Protein AF-X0W3U4-F1 (afdb_monomer_lite)

Organism: NCBI:txid412755

Secondary structure (DSSP, 8-state):
--PEEEEE---SSSHHHHHHHT--SSS-B-----PPP-EEEEEEEEEEEEEETTEEEEEEEE-SS-TTSTBTTEEEEETT-TTTTEEEEE--------TTEEEE-S-SS--SEEE--SSSEEEEEEEE--SSSEEEEEEEEEESS-EEEEEEEEEEEE-SS-EEEEEEEEEEE--SSSEEEEEEEEEEEEE-TTS-EEEEEEEEESS-S--EEEE-SS---TTTEEEESS--TT--EEHHHHHS-EE-EEEEEES--SPPPP-

InterPro domains:
  IPR000668 Peptidase C1A, papain C-terminal [PF00112] (14-91)
  IPR013128 Peptidase C1A [PTHR12411] (14-100)
  IPR038765 Papain-like cysteine peptidase superfamily [SSF54001] (1-94)
  IPR040528 Lectin-like domain [PF18560] (104-226)

Sequence (263 aa):
YGPVYTSVYAGDGDAWDTEFANYDGSYTLYYPGTEDPNHAVLIVGWDDSLSHAGGTGGWIVKNSWGTGWGDNGYFYIAYGSASIGMYSSFMYDWQDYDPDGDIMYYDQAGLTTSWGCGDTTGWGLCKFIPSRDTYVRRVEFWTTDVTTDIDVYIYDDFDGTTLSNLLWSDLDNSFAEAGYHGVAVDPPLAVTHGNDVIAVVKFTNVSDEYPVPVDTEGPDETGRTYRSCSGSAGSWRDMGVDYDADVAIRLRTSDITAPTPTP

Foldseek 3Di:
DDWKKKFFACDDPDPSVVCSVQAAQPAADAAQDDDDGDDIWTFGAKDQAGDDPVGGIWTWIAADPALRHHPGRIHTYHPNGRVIPPPMDDDPDDADDAPQKDKDWDFPPAFPDFAFDQAQKKKKKFKDADQAKWWFFKKKHWWPAWFQWKKKWKAQDDPPFDTDHTQDIDIRDTDRGTGIDIDTDPQTHIDGGGTIMMIMMMTGHPDDRGTWGKHQPDAADFPTMWMARPNHGRRTDTCCVPPRIHTRIMTMTGRDRDRRPDD

pLDDT: mean 95.3, std 8.23, range [41.5, 98.88]

Structure (mmCIF, N/CA/C/O backbone):
data_AF-X0W3U4-F1
#
_entry.id   AF-X0W3U4-F1
#
loop_
_atom_site.group_PDB
_atom_site.id
_atom_site.type_symbol
_atom_site.label_atom_id
_atom_site.label_alt_id
_atom_site.label_comp_id
_atom_site.label_asym_id
_atom_site.label_entity_id
_atom_site.label_seq_id
_atom_site.pdbx_PDB_ins_code
_atom_site.Cartn_x
_atom_site.Cartn_y
_atom_site.Cartn_z
_atom_site.occupancy
_atom_site.B_iso_or_equiv
_atom_site.auth_seq_id
_atom_site.auth_comp_id
_atom_site.auth_asym_id
_atom_site.auth_atom_id
_atom_site.pdbx_PDB_model_num
ATOM 1 N N . TYR A 1 1 ? 10.602 -12.253 -4.043 1.00 64.31 1 TYR A N 1
ATOM 2 C CA . TYR A 1 1 ? 9.663 -11.264 -4.609 1.00 64.31 1 TYR A CA 1
ATOM 3 C C . TYR A 1 1 ? 9.854 -11.200 -6.111 1.00 64.31 1 TYR A C 1
ATOM 5 O O . TYR A 1 1 ? 10.990 -11.302 -6.563 1.00 64.31 1 TYR A O 1
ATOM 13 N N . GLY A 1 2 ? 8.778 -11.096 -6.885 1.00 68.56 2 GLY A N 1
ATOM 14 C CA . GLY A 1 2 ? 8.857 -10.909 -8.334 1.00 68.56 2 GLY A CA 1
ATOM 15 C C . GLY A 1 2 ? 7.478 -11.004 -8.981 1.00 68.56 2 GLY A C 1
ATOM 16 O O . GLY A 1 2 ? 6.634 -11.724 -8.449 1.00 68.56 2 GLY A O 1
ATOM 17 N N . PRO A 1 3 ? 7.227 -10.341 -10.123 1.00 91.62 3 PRO A N 1
ATOM 18 C CA . PRO A 1 3 ? 7.926 -9.175 -10.693 1.00 91.62 3 PRO A CA 1
ATOM 19 C C . PRO A 1 3 ? 7.826 -7.909 -9.812 1.00 91.62 3 PRO A C 1
ATOM 21 O O . PRO A 1 3 ? 7.034 -7.874 -8.874 1.00 91.62 3 PRO A O 1
ATOM 24 N N . VAL A 1 4 ? 8.617 -6.873 -10.118 1.00 95.75 4 VAL A N 1
ATOM 25 C CA . VAL A 1 4 ? 8.525 -5.543 -9.479 1.00 95.75 4 VAL A CA 1
ATOM 26 C C . VAL A 1 4 ? 7.791 -4.593 -10.418 1.00 95.75 4 VAL A C 1
ATOM 28 O O . VAL A 1 4 ? 8.213 -4.413 -11.562 1.00 95.75 4 VAL A O 1
ATOM 31 N N . TYR A 1 5 ? 6.696 -3.997 -9.948 1.00 96.50 5 TYR A N 1
ATOM 32 C CA . TYR A 1 5 ? 6.054 -2.888 -10.644 1.00 96.50 5 TYR A CA 1
ATOM 33 C C . TYR A 1 5 ? 6.964 -1.668 -10.589 1.00 96.50 5 TYR A C 1
ATOM 35 O O . TYR A 1 5 ? 7.539 -1.367 -9.544 1.00 96.50 5 TYR A O 1
ATOM 43 N N . THR A 1 6 ? 7.079 -0.957 -11.704 1.00 97.19 6 THR A N 1
ATOM 44 C CA . THR A 1 6 ? 7.799 0.309 -11.755 1.00 97.19 6 THR A CA 1
ATOM 45 C C . THR A 1 6 ? 7.272 1.197 -12.871 1.00 97.19 6 THR A C 1
ATOM 47 O O . THR A 1 6 ? 6.580 0.734 -13.785 1.00 97.19 6 THR A O 1
ATOM 50 N N . SER A 1 7 ? 7.659 2.464 -12.823 1.00 97.94 7 SER A N 1
ATOM 51 C CA . SER A 1 7 ? 7.421 3.416 -13.895 1.00 97.94 7 SER A CA 1
ATOM 52 C C . SER A 1 7 ? 8.709 3.691 -14.678 1.00 97.94 7 SER A C 1
ATOM 54 O O . SER A 1 7 ? 9.817 3.528 -14.167 1.00 97.94 7 SER A O 1
ATOM 56 N N . VAL A 1 8 ? 8.562 4.099 -15.936 1.00 98.38 8 VAL A N 1
ATOM 57 C CA . VAL A 1 8 ? 9.642 4.488 -16.852 1.00 98.38 8 VAL A CA 1
ATOM 58 C C . VAL A 1 8 ? 9.158 5.632 -17.745 1.00 98.38 8 VAL A C 1
ATOM 60 O O . VAL A 1 8 ? 7.967 5.744 -18.039 1.00 98.38 8 VAL A O 1
ATOM 63 N N . TYR A 1 9 ? 10.064 6.498 -18.180 1.00 98.50 9 TYR A N 1
ATOM 64 C CA . TYR A 1 9 ? 9.789 7.481 -19.221 1.00 98.50 9 TYR A CA 1
ATOM 65 C C . TYR A 1 9 ? 9.905 6.820 -20.598 1.00 98.50 9 TYR A C 1
ATOM 67 O O . TYR A 1 9 ? 10.984 6.396 -21.011 1.00 98.50 9 TYR A O 1
ATOM 75 N N . ALA A 1 10 ? 8.793 6.724 -21.319 1.00 97.75 10 ALA A N 1
ATOM 76 C CA . ALA A 1 10 ? 8.716 6.126 -22.649 1.00 97.75 10 ALA A CA 1
ATOM 77 C C . ALA A 1 10 ? 8.777 7.162 -23.790 1.00 97.75 10 ALA A C 1
ATOM 79 O O . ALA A 1 10 ? 8.554 6.789 -24.936 1.00 97.75 10 ALA A O 1
ATOM 80 N N . GLY A 1 11 ? 9.099 8.430 -23.490 1.00 97.44 11 GLY A N 1
ATOM 81 C CA . GLY A 1 11 ? 9.179 9.519 -24.473 1.00 97.44 11 GLY A CA 1
ATOM 82 C C . GLY A 1 11 ? 7.918 10.383 -24.567 1.00 97.44 11 GLY A C 1
ATOM 83 O O . GLY A 1 11 ? 6.861 10.007 -24.061 1.00 97.44 11 GLY A O 1
ATOM 84 N N . ASP A 1 12 ? 8.046 11.559 -25.188 1.00 97.00 12 ASP A N 1
ATOM 85 C CA . ASP A 1 12 ? 6.949 12.513 -25.434 1.00 97.00 12 ASP A CA 1
ATOM 86 C C . ASP A 1 12 ? 7.176 13.283 -26.751 1.00 97.00 12 ASP A C 1
ATOM 88 O O . ASP A 1 12 ? 7.588 14.447 -26.773 1.00 97.00 12 ASP A O 1
ATOM 92 N N . GLY A 1 13 ? 6.987 12.605 -27.889 1.00 96.38 13 GLY A N 1
ATOM 93 C CA . GLY A 1 13 ? 7.140 13.197 -29.223 1.00 96.38 13 GLY A CA 1
ATOM 94 C C . GLY A 1 13 ? 8.580 13.545 -29.617 1.00 96.38 13 GLY A C 1
ATOM 95 O O . GLY A 1 13 ? 8.797 14.289 -30.580 1.00 96.38 13 GLY A O 1
ATOM 96 N N . ASP A 1 14 ? 9.566 13.031 -28.884 1.00 96.12 14 ASP A N 1
ATOM 97 C CA . ASP A 1 14 ? 10.989 13.257 -29.100 1.00 96.12 14 ASP A CA 1
ATOM 98 C C . ASP A 1 14 ? 11.680 12.057 -29.779 1.00 96.12 14 ASP A C 1
ATOM 100 O O . ASP A 1 14 ? 11.061 11.094 -30.243 1.00 96.12 14 ASP A O 1
ATOM 104 N N . ALA A 1 15 ? 13.006 12.142 -29.917 1.00 97.31 15 ALA A N 1
ATOM 105 C CA . ALA A 1 15 ? 13.782 11.060 -30.521 1.00 97.31 15 ALA A CA 1
ATOM 106 C C . ALA A 1 15 ? 13.717 9.771 -29.683 1.00 97.31 15 ALA A C 1
ATOM 108 O O . ALA A 1 15 ? 13.731 8.683 -30.256 1.00 97.31 15 ALA A O 1
ATOM 109 N N . TRP A 1 16 ? 13.612 9.904 -28.357 1.00 9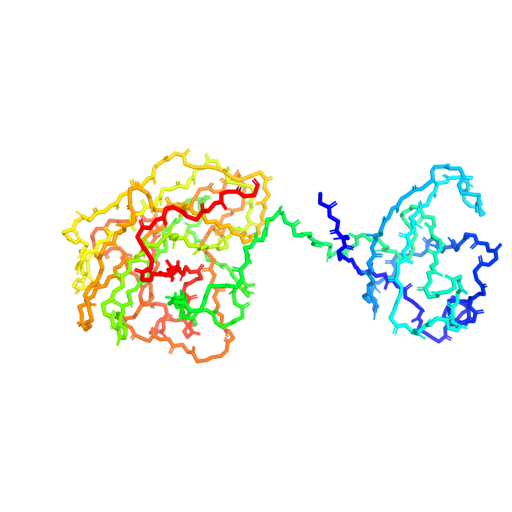8.06 16 TRP A N 1
ATOM 110 C CA . TRP A 1 16 ? 13.487 8.776 -27.442 1.00 98.06 16 TRP A CA 1
ATOM 111 C C . TRP A 1 16 ? 12.135 8.077 -27.572 1.00 98.06 16 TRP A C 1
ATOM 113 O O . TRP A 1 16 ? 12.121 6.858 -27.700 1.00 98.06 16 TRP A O 1
ATOM 123 N N . ASP A 1 17 ? 11.028 8.822 -27.655 1.00 98.25 17 ASP A N 1
ATOM 124 C CA . ASP A 1 17 ? 9.696 8.272 -27.962 1.00 98.25 17 ASP A CA 1
ATOM 125 C C . ASP A 1 17 ? 9.738 7.400 -29.223 1.00 98.25 17 ASP A C 1
ATOM 127 O O . ASP A 1 17 ? 9.306 6.249 -29.241 1.00 98.25 17 ASP A O 1
ATOM 131 N N . THR A 1 18 ? 10.385 7.907 -30.276 1.00 98.25 18 THR A N 1
ATOM 132 C CA . THR A 1 18 ? 10.533 7.160 -31.530 1.00 98.25 18 THR A CA 1
ATOM 133 C C . THR A 1 18 ? 11.376 5.891 -31.358 1.00 98.25 18 THR A C 1
ATOM 135 O O . THR A 1 18 ? 11.022 4.850 -31.915 1.00 98.25 18 THR A O 1
ATOM 138 N N . GLU A 1 19 ? 12.488 5.955 -30.624 1.00 98.31 19 GLU A N 1
ATOM 139 C CA . GLU A 1 19 ? 13.356 4.801 -30.352 1.00 98.31 19 GLU A CA 1
ATOM 140 C C . GLU A 1 19 ? 12.628 3.737 -29.524 1.00 98.31 19 GLU A C 1
ATOM 142 O O . GLU A 1 19 ? 12.593 2.569 -29.915 1.00 98.31 19 GLU A O 1
ATOM 147 N N . PHE A 1 20 ? 11.989 4.149 -28.430 1.00 98.19 20 PHE A N 1
ATOM 148 C CA . PHE A 1 20 ? 11.269 3.270 -27.519 1.00 98.19 20 PHE A CA 1
ATOM 149 C C . PHE A 1 20 ? 10.061 2.628 -28.215 1.00 98.19 20 PHE A C 1
ATOM 151 O O . PHE A 1 20 ? 9.898 1.408 -28.185 1.00 98.19 20 PHE A O 1
ATOM 158 N N . ALA A 1 21 ? 9.243 3.405 -28.930 1.00 97.75 21 ALA A N 1
ATOM 159 C CA . ALA A 1 21 ? 8.074 2.890 -29.643 1.00 97.75 21 ALA A CA 1
ATOM 160 C C . ALA A 1 21 ? 8.437 1.854 -30.723 1.00 97.75 21 ALA A C 1
ATOM 162 O O . ALA A 1 21 ? 7.692 0.895 -30.923 1.00 97.75 21 ALA A O 1
ATOM 163 N N . ASN A 1 22 ? 9.585 2.012 -31.392 1.00 97.88 22 ASN A N 1
ATOM 164 C CA . ASN A 1 22 ? 10.039 1.119 -32.466 1.00 97.88 22 ASN A CA 1
ATOM 165 C C . ASN A 1 22 ? 11.095 0.096 -32.019 1.00 97.88 22 ASN A C 1
ATOM 167 O O . ASN A 1 22 ? 11.720 -0.544 -32.867 1.00 97.88 22 ASN A O 1
ATOM 171 N N . TYR A 1 23 ? 11.311 -0.054 -30.712 1.00 98.50 23 TYR A N 1
ATOM 172 C CA . TYR A 1 23 ? 12.297 -0.976 -30.169 1.00 98.50 23 TYR A CA 1
ATOM 173 C C . TYR A 1 23 ? 12.029 -2.429 -30.599 1.00 98.50 23 TYR A C 1
ATOM 175 O O . TYR A 1 23 ? 10.912 -2.941 -30.489 1.00 98.50 23 TYR A O 1
ATOM 183 N N . ASP A 1 24 ? 13.075 -3.105 -31.078 1.00 97.88 24 ASP A N 1
ATOM 184 C CA . ASP A 1 24 ? 12.999 -4.426 -31.717 1.00 97.88 24 ASP A CA 1
ATOM 185 C C . ASP A 1 24 ? 13.622 -5.563 -30.889 1.00 97.88 24 ASP A C 1
ATOM 187 O O . ASP A 1 24 ? 13.691 -6.699 -31.355 1.00 97.88 24 ASP A O 1
ATOM 191 N N . GLY A 1 25 ? 14.097 -5.271 -29.672 1.00 97.75 25 GLY A N 1
ATOM 192 C CA . GLY A 1 25 ? 14.724 -6.263 -28.794 1.00 97.75 25 GLY A CA 1
ATOM 193 C C . GLY A 1 25 ? 16.220 -6.484 -29.020 1.00 97.75 25 GLY A C 1
ATOM 194 O O . GLY A 1 25 ? 16.829 -7.257 -28.285 1.00 97.75 25 GLY A O 1
ATOM 195 N N . SER A 1 26 ? 16.843 -5.843 -30.014 1.00 97.44 26 SER A N 1
ATOM 196 C CA . SER A 1 26 ? 18.204 -6.207 -30.443 1.00 97.44 26 SER A CA 1
ATOM 197 C C . SER A 1 26 ? 19.350 -5.566 -29.646 1.00 97.44 26 SER A C 1
ATOM 199 O O . SER A 1 26 ? 20.509 -5.945 -29.833 1.00 97.44 26 SER A O 1
ATOM 201 N N . TYR A 1 27 ? 19.061 -4.613 -28.756 1.00 98.25 27 TYR A N 1
ATOM 202 C CA . TYR A 1 27 ? 20.066 -3.879 -27.976 1.00 98.25 27 TYR A CA 1
ATOM 203 C C . TYR A 1 27 ? 19.538 -3.449 -26.604 1.00 98.25 27 TYR A C 1
ATOM 205 O O . TYR A 1 27 ? 18.341 -3.501 -26.343 1.00 98.25 27 TYR A O 1
ATOM 213 N N . THR A 1 28 ? 20.428 -3.002 -25.720 1.00 98.69 28 THR A N 1
ATOM 214 C CA . THR A 1 28 ? 20.039 -2.423 -24.427 1.00 98.69 28 THR A CA 1
ATOM 215 C C . THR A 1 28 ? 19.756 -0.936 -24.603 1.00 98.69 28 THR A C 1
ATOM 217 O O . THR A 1 28 ? 20.652 -0.172 -24.971 1.00 98.69 28 THR A O 1
ATOM 220 N N . LEU A 1 29 ? 18.521 -0.532 -24.324 1.00 98.62 29 LEU A N 1
ATOM 221 C CA . LEU A 1 29 ? 18.077 0.854 -24.342 1.00 98.62 29 LEU A CA 1
ATOM 222 C C . LEU A 1 29 ? 18.890 1.704 -23.353 1.00 98.62 29 LEU A C 1
ATOM 224 O O . LEU A 1 29 ? 19.205 1.272 -22.237 1.00 98.62 29 LEU A O 1
ATOM 228 N N . TYR A 1 30 ? 19.222 2.929 -23.761 1.00 98.38 30 TYR A N 1
ATOM 229 C CA . TYR A 1 30 ? 19.933 3.890 -22.924 1.00 98.38 30 TYR A CA 1
ATOM 230 C C . TYR A 1 30 ? 19.506 5.322 -23.229 1.00 98.38 30 TYR A C 1
ATOM 232 O O . TYR A 1 30 ? 19.802 5.879 -24.281 1.00 98.38 30 TYR A O 1
ATOM 240 N N . TYR A 1 31 ? 18.895 5.927 -22.227 1.00 98.00 31 TYR A N 1
ATOM 241 C CA . TYR A 1 31 ? 18.471 7.311 -22.180 1.00 98.00 31 TYR A CA 1
ATOM 242 C C . TYR A 1 31 ? 18.900 7.947 -20.849 1.00 98.00 31 TYR A C 1
ATOM 244 O O . TYR A 1 31 ? 18.419 7.525 -19.791 1.00 98.00 31 TYR A O 1
ATOM 252 N N . PRO A 1 32 ? 19.824 8.922 -20.866 1.00 95.94 32 PRO A N 1
ATOM 253 C CA . PRO A 1 32 ? 20.352 9.555 -19.656 1.00 95.94 32 PRO A CA 1
ATOM 254 C C . PRO A 1 32 ? 19.448 10.660 -19.090 1.00 95.94 32 PRO A C 1
ATOM 256 O O . PRO A 1 32 ? 19.825 11.288 -18.102 1.00 95.94 32 PRO A O 1
ATOM 259 N N . GLY A 1 33 ? 18.319 10.947 -19.745 1.00 95.12 33 GLY A N 1
ATOM 260 C CA . GLY A 1 33 ? 17.362 11.944 -19.286 1.00 95.12 33 GLY A CA 1
ATOM 261 C C . GLY A 1 33 ? 16.698 11.557 -17.962 1.00 95.12 33 GLY A C 1
ATOM 262 O O . GLY A 1 33 ? 16.700 10.391 -17.555 1.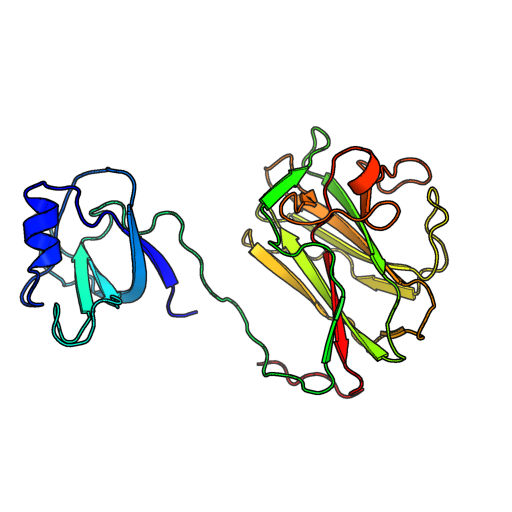00 95.12 33 GLY A O 1
ATOM 263 N N . THR A 1 34 ? 16.181 12.573 -17.278 1.00 95.12 34 THR A N 1
ATOM 264 C CA . THR A 1 34 ? 15.584 12.495 -15.934 1.00 95.12 34 THR A CA 1
ATOM 265 C C . THR A 1 34 ? 14.147 13.014 -15.926 1.00 95.12 34 THR A C 1
ATOM 267 O O . THR A 1 34 ? 13.685 13.559 -14.927 1.00 95.12 34 THR A O 1
ATOM 270 N N . GLU A 1 35 ? 13.482 12.949 -17.072 1.00 97.69 35 GLU A N 1
ATOM 271 C CA . GLU A 1 35 ? 12.086 13.302 -17.269 1.00 97.69 35 GLU A CA 1
ATOM 272 C C . GLU A 1 35 ? 11.194 12.426 -16.385 1.00 97.69 35 GLU A C 1
ATOM 274 O O . GLU A 1 35 ? 11.523 11.273 -16.079 1.00 97.69 35 GLU A O 1
ATOM 279 N N . ASP A 1 36 ? 10.054 12.978 -15.974 1.00 97.50 36 ASP A N 1
ATOM 280 C CA . ASP A 1 36 ? 9.096 12.235 -15.167 1.00 97.50 36 ASP A CA 1
ATOM 281 C C . ASP A 1 36 ? 8.566 11.025 -15.952 1.00 97.50 36 ASP A C 1
ATOM 283 O O . ASP A 1 36 ? 8.273 11.129 -17.149 1.00 97.50 36 ASP A O 1
ATOM 287 N N . PRO A 1 37 ? 8.434 9.856 -15.306 1.00 97.69 37 PRO A N 1
ATOM 288 C CA . PRO A 1 37 ? 7.973 8.664 -15.988 1.00 97.69 37 PRO A CA 1
ATOM 289 C C . PRO A 1 37 ? 6.508 8.805 -16.415 1.00 97.69 37 PRO A C 1
ATOM 291 O O . PRO A 1 37 ? 5.680 9.371 -15.703 1.00 97.69 37 PRO A O 1
ATOM 294 N N . ASN A 1 38 ? 6.174 8.233 -17.570 1.00 97.69 38 ASN A N 1
ATOM 295 C CA . ASN A 1 38 ? 4.838 8.3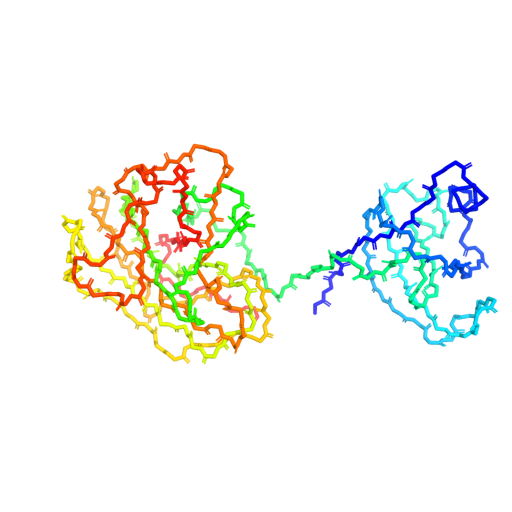03 -18.169 1.00 97.69 38 ASN A CA 1
ATOM 296 C C . ASN A 1 38 ? 4.294 6.932 -18.607 1.00 97.69 38 ASN A C 1
ATOM 298 O O . ASN A 1 38 ? 3.201 6.851 -19.166 1.00 97.69 38 ASN A O 1
ATOM 302 N N . HIS A 1 39 ? 5.034 5.853 -18.339 1.00 98.00 39 HIS A N 1
ATOM 303 C CA . HIS A 1 39 ? 4.657 4.485 -18.676 1.00 98.00 39 HIS A CA 1
ATOM 304 C C . HIS A 1 39 ? 4.928 3.528 -17.513 1.00 98.00 39 HIS A C 1
ATOM 306 O O . HIS A 1 39 ? 5.854 3.736 -16.730 1.00 98.00 39 HIS A O 1
ATOM 312 N N . ALA A 1 40 ? 4.126 2.468 -17.409 1.00 98.19 40 ALA A N 1
ATOM 313 C CA . ALA A 1 40 ? 4.203 1.472 -16.343 1.00 98.19 40 ALA A CA 1
ATOM 314 C C . ALA A 1 40 ? 4.616 0.102 -16.894 1.00 98.19 40 ALA A C 1
ATOM 316 O O . ALA A 1 40 ? 4.070 -0.379 -17.892 1.00 98.19 40 ALA A O 1
ATOM 317 N N . VAL A 1 41 ? 5.575 -0.539 -16.227 1.00 98.12 41 VAL A N 1
ATOM 318 C CA . VAL A 1 41 ? 6.222 -1.777 -16.679 1.00 98.12 41 VAL A CA 1
ATOM 319 C C . VAL A 1 41 ? 6.568 -2.692 -15.501 1.00 98.12 41 VAL A C 1
ATOM 321 O O . VAL A 1 41 ? 6.432 -2.323 -14.334 1.00 98.12 41 VAL A O 1
ATOM 324 N N . LEU A 1 42 ? 7.009 -3.915 -15.801 1.00 98.06 42 LEU A N 1
ATOM 325 C CA . LEU A 1 42 ? 7.428 -4.887 -14.792 1.00 98.06 42 LEU A CA 1
ATOM 326 C C . LEU A 1 42 ? 8.912 -5.218 -14.944 1.00 98.06 42 LEU A C 1
ATOM 328 O O . LEU A 1 42 ? 9.300 -5.814 -15.948 1.00 98.06 42 LEU A O 1
ATOM 332 N N . ILE A 1 43 ? 9.731 -4.920 -13.937 1.00 97.94 43 ILE A N 1
ATOM 333 C CA . ILE A 1 43 ? 11.094 -5.458 -13.861 1.00 97.94 43 ILE A CA 1
ATOM 334 C C . ILE A 1 43 ? 10.989 -6.936 -13.473 1.00 97.94 43 ILE A C 1
ATOM 336 O O . ILE A 1 43 ? 10.406 -7.293 -12.445 1.00 97.94 43 ILE A O 1
ATOM 340 N N . VAL A 1 44 ? 11.544 -7.805 -14.316 1.00 97.50 44 VAL A N 1
ATOM 341 C CA . VAL A 1 44 ? 11.506 -9.269 -14.145 1.00 97.50 44 VAL A CA 1
ATOM 342 C C . VAL A 1 44 ? 12.883 -9.879 -13.894 1.00 97.50 44 VAL A C 1
ATOM 344 O O . VAL A 1 44 ? 12.986 -11.070 -13.613 1.00 97.50 44 VAL A O 1
ATOM 347 N N . GLY A 1 45 ? 13.941 -9.081 -13.998 1.00 97.31 45 GLY A N 1
ATOM 348 C CA . GLY A 1 45 ? 15.309 -9.522 -13.782 1.00 97.31 45 GLY A CA 1
ATOM 349 C C . GLY A 1 45 ? 16.305 -8.414 -14.078 1.00 97.31 45 GLY A C 1
ATOM 350 O O . GLY A 1 45 ? 15.932 -7.283 -14.392 1.00 97.31 45 GLY A O 1
ATOM 351 N N . TRP A 1 46 ? 17.580 -8.759 -13.987 1.00 97.94 46 TRP A N 1
ATOM 352 C CA . TRP A 1 46 ? 18.694 -7.873 -14.280 1.00 97.94 46 TRP A CA 1
ATOM 353 C C . TRP A 1 46 ? 19.858 -8.686 -14.839 1.00 97.94 46 TRP A C 1
ATOM 355 O O . TRP A 1 46 ? 19.942 -9.896 -14.614 1.00 97.94 46 TRP A O 1
ATOM 365 N N . ASP A 1 47 ? 20.743 -8.024 -15.571 1.00 98.25 47 ASP A N 1
ATOM 366 C CA . ASP A 1 47 ? 21.982 -8.616 -16.061 1.00 98.25 47 ASP A CA 1
ATOM 367 C C . ASP A 1 47 ? 23.063 -7.533 -16.158 1.00 98.25 47 ASP A C 1
ATOM 369 O O . ASP A 1 47 ? 22.981 -6.603 -16.965 1.00 98.25 47 ASP A O 1
ATOM 373 N N . ASP A 1 48 ? 24.097 -7.673 -15.326 1.00 98.62 48 ASP A N 1
ATOM 374 C CA . ASP A 1 48 ? 25.223 -6.737 -15.226 1.00 98.62 48 ASP A CA 1
ATOM 375 C C . ASP A 1 48 ? 26.118 -6.730 -16.479 1.00 98.62 48 ASP A C 1
ATOM 377 O O . ASP A 1 48 ? 26.976 -5.858 -16.630 1.00 98.62 48 ASP A O 1
ATOM 381 N N . SER A 1 49 ? 25.933 -7.693 -17.387 1.00 98.38 49 SER A N 1
ATOM 382 C CA . SER A 1 49 ? 26.696 -7.823 -18.630 1.00 98.38 49 SER A CA 1
ATOM 383 C C . SER A 1 49 ? 26.047 -7.150 -19.844 1.00 98.38 49 SER A C 1
ATOM 385 O O . SER A 1 49 ? 26.705 -7.014 -20.880 1.00 98.38 49 SER A O 1
ATOM 387 N N . LEU A 1 50 ? 24.801 -6.675 -19.728 1.00 98.25 50 LEU A N 1
ATOM 388 C CA . LEU A 1 50 ? 24.102 -5.960 -20.800 1.00 98.25 50 LEU A CA 1
ATOM 389 C C . LEU A 1 50 ? 24.860 -4.687 -21.177 1.00 98.25 50 LEU A C 1
ATOM 391 O O . LEU A 1 50 ? 24.953 -3.764 -20.378 1.00 98.25 50 LEU A O 1
ATOM 395 N N . SER A 1 51 ? 25.411 -4.621 -22.390 1.00 98.06 51 SER A N 1
ATOM 396 C CA . SER A 1 51 ? 26.173 -3.455 -22.851 1.00 98.06 51 SER A CA 1
ATOM 397 C C . SER A 1 51 ? 25.266 -2.393 -23.470 1.00 98.06 51 SER A C 1
ATOM 399 O O . SER A 1 51 ? 24.328 -2.712 -24.202 1.00 98.06 51 SER A O 1
ATOM 401 N N . HIS A 1 52 ? 25.575 -1.128 -23.192 1.00 97.38 52 HIS A N 1
ATOM 402 C CA . HIS A 1 52 ? 24.896 0.055 -23.717 1.00 97.38 52 HIS A CA 1
ATOM 403 C C . HIS A 1 52 ? 25.878 1.236 -23.815 1.00 97.38 52 HIS A C 1
ATOM 405 O O . HIS A 1 52 ? 27.024 1.157 -23.371 1.00 97.38 52 HIS A O 1
ATOM 411 N N . ALA A 1 53 ? 25.439 2.369 -24.371 1.00 95.44 53 ALA A N 1
ATOM 412 C CA . ALA A 1 53 ? 26.299 3.542 -24.578 1.00 95.44 53 ALA A CA 1
ATOM 413 C C . ALA A 1 53 ? 26.888 4.140 -23.279 1.00 95.44 53 ALA A C 1
ATOM 415 O O . ALA A 1 53 ? 27.912 4.819 -23.320 1.00 95.44 53 ALA A O 1
ATOM 416 N N . GLY A 1 54 ? 26.257 3.869 -22.133 1.00 94.19 54 GLY A N 1
ATOM 417 C CA . GLY A 1 54 ? 26.690 4.316 -20.806 1.00 94.19 54 GLY A CA 1
ATOM 418 C C . GLY A 1 54 ? 27.551 3.317 -20.022 1.00 94.19 54 GLY A C 1
ATOM 419 O O . GLY A 1 54 ? 27.945 3.639 -18.905 1.00 94.19 54 GLY A O 1
ATOM 420 N N . GLY A 1 55 ? 27.836 2.124 -20.558 1.00 97.38 55 GLY A N 1
ATOM 421 C CA . GLY A 1 55 ? 28.600 1.086 -19.859 1.00 97.38 55 GLY A CA 1
ATOM 422 C C . GLY A 1 55 ? 27.972 -0.303 -19.961 1.00 97.38 55 GLY A C 1
ATOM 423 O O . GLY A 1 55 ? 27.645 -0.769 -21.057 1.00 97.38 55 GLY A O 1
ATOM 424 N N . THR A 1 56 ? 27.876 -0.981 -18.819 1.00 98.31 56 THR A N 1
ATOM 425 C CA . THR A 1 56 ? 27.255 -2.300 -18.697 1.00 98.31 56 THR A CA 1
ATOM 426 C C . THR A 1 56 ? 26.293 -2.343 -17.517 1.00 98.31 56 THR A C 1
ATOM 428 O O . THR A 1 56 ? 26.510 -1.662 -16.513 1.00 98.31 56 THR A O 1
ATOM 431 N N . GLY A 1 57 ? 25.294 -3.208 -17.623 1.00 98.62 57 GLY A N 1
ATOM 432 C CA . GLY A 1 57 ? 24.307 -3.478 -16.593 1.00 98.62 57 GLY A CA 1
ATOM 433 C C . GLY A 1 57 ? 22.947 -2.893 -16.926 1.00 98.62 57 GLY A C 1
ATOM 434 O O . GLY A 1 57 ? 22.812 -1.723 -17.285 1.00 98.62 57 GLY A O 1
ATOM 435 N N . GLY A 1 58 ? 21.918 -3.723 -16.810 1.00 98.25 58 GLY A N 1
ATOM 436 C CA . GLY A 1 58 ? 20.568 -3.309 -17.140 1.00 98.25 58 GLY A CA 1
ATOM 437 C C . GLY A 1 58 ? 19.487 -4.190 -16.543 1.00 98.25 58 GLY A C 1
ATOM 438 O O . GLY A 1 58 ? 19.717 -5.317 -16.102 1.00 98.25 58 GLY A O 1
ATOM 439 N N . TRP A 1 59 ? 18.282 -3.640 -16.549 1.00 98.50 59 TRP A N 1
ATOM 440 C CA . TRP A 1 59 ? 17.055 -4.322 -16.189 1.00 98.50 59 TRP A CA 1
ATOM 441 C C . TRP A 1 59 ? 16.522 -5.124 -17.370 1.00 98.50 59 TRP A C 1
ATOM 443 O O . TRP A 1 59 ? 16.563 -4.674 -18.515 1.00 98.50 59 TRP A O 1
ATOM 453 N N . ILE A 1 60 ? 15.958 -6.289 -17.062 1.00 98.50 60 ILE A N 1
ATOM 454 C CA . ILE A 1 60 ? 15.116 -7.068 -17.966 1.00 98.50 60 ILE A CA 1
ATOM 455 C C . ILE A 1 60 ? 13.677 -6.725 -17.608 1.00 98.50 60 ILE A C 1
ATOM 457 O O . ILE A 1 60 ? 13.244 -6.939 -16.470 1.00 98.50 60 ILE A O 1
ATOM 461 N N . VAL A 1 61 ? 12.937 -6.181 -18.566 1.00 98.62 61 VAL A N 1
ATOM 462 C CA . VAL A 1 61 ? 11.644 -5.554 -18.305 1.00 98.62 61 VAL A CA 1
ATOM 463 C C . VAL A 1 61 ? 10.585 -6.128 -19.232 1.00 98.62 61 VAL A C 1
ATOM 465 O O . VAL A 1 61 ? 10.794 -6.260 -20.435 1.00 98.62 61 VAL A O 1
ATOM 468 N N . LYS A 1 62 ? 9.428 -6.480 -18.674 1.00 98.50 62 LYS A N 1
ATOM 469 C CA . LYS A 1 62 ? 8.252 -6.916 -19.427 1.00 98.50 62 LYS A CA 1
ATOM 470 C C . LYS A 1 62 ? 7.341 -5.721 -19.696 1.00 98.50 62 LYS A C 1
ATOM 472 O O . LYS A 1 62 ? 6.945 -5.020 -18.763 1.00 98.50 62 LYS A O 1
ATOM 477 N N . ASN A 1 63 ? 6.972 -5.540 -20.961 1.00 98.31 63 ASN A N 1
ATOM 478 C CA . ASN A 1 63 ? 6.051 -4.504 -21.420 1.00 98.31 63 ASN A CA 1
ATOM 479 C C . ASN A 1 63 ? 4.629 -5.069 -21.645 1.00 98.31 63 ASN A C 1
ATOM 481 O O . ASN A 1 63 ? 4.391 -6.280 -21.591 1.00 98.31 63 ASN A O 1
ATOM 485 N N . SER A 1 64 ? 3.668 -4.181 -21.897 1.00 97.50 64 SER A N 1
ATOM 486 C CA . SER A 1 64 ? 2.244 -4.477 -22.106 1.00 97.50 64 SER A CA 1
ATOM 487 C C . SER A 1 64 ? 1.775 -4.279 -23.555 1.00 97.50 64 SER A C 1
ATOM 489 O O . SER A 1 64 ? 0.585 -4.396 -23.838 1.00 97.50 64 SER A O 1
ATOM 491 N N . TRP A 1 65 ? 2.691 -4.043 -24.500 1.00 97.81 65 TRP A N 1
ATOM 492 C CA . TRP A 1 65 ? 2.380 -3.776 -25.917 1.00 97.81 65 TRP A CA 1
ATOM 493 C C . TRP A 1 65 ? 2.342 -5.027 -26.812 1.00 97.81 65 TRP A C 1
ATOM 495 O O . TRP A 1 65 ? 2.342 -4.941 -28.039 1.00 97.81 65 TRP A O 1
ATOM 505 N N . GLY A 1 66 ? 2.255 -6.208 -26.196 1.00 97.81 66 GLY A N 1
ATOM 506 C CA . GLY A 1 66 ? 2.146 -7.491 -26.886 1.00 97.81 66 GLY A CA 1
ATOM 507 C C . GLY A 1 66 ? 3.487 -8.074 -27.331 1.00 97.81 66 GLY A C 1
ATOM 508 O O . GLY A 1 66 ? 4.534 -7.440 -27.267 1.00 97.81 66 GLY A O 1
ATOM 509 N N . THR A 1 67 ? 3.453 -9.324 -27.792 1.00 98.06 67 THR A N 1
ATOM 510 C CA . THR A 1 67 ? 4.664 -10.096 -28.122 1.00 98.06 67 THR A CA 1
ATOM 511 C C . THR A 1 67 ? 5.312 -9.696 -29.448 1.00 98.06 67 THR A C 1
ATOM 513 O O . THR A 1 67 ? 6.365 -10.218 -29.785 1.00 98.06 67 THR A O 1
ATOM 516 N N . GLY A 1 68 ? 4.668 -8.829 -30.236 1.00 97.88 68 GLY A N 1
ATOM 517 C CA . GLY A 1 68 ? 5.213 -8.325 -31.501 1.00 97.88 68 GLY A CA 1
ATOM 518 C C . GLY A 1 68 ? 6.143 -7.119 -31.346 1.00 97.88 68 GLY A C 1
ATOM 519 O O . GLY A 1 68 ? 6.700 -6.674 -32.343 1.00 97.88 68 GLY A O 1
ATOM 520 N N . TRP A 1 69 ? 6.276 -6.583 -30.131 1.00 98.38 69 TRP A N 1
ATOM 521 C CA . TRP A 1 69 ? 7.134 -5.447 -29.802 1.00 98.38 69 TRP A CA 1
ATOM 522 C C . TRP A 1 69 ? 8.331 -5.911 -28.961 1.00 98.38 69 TRP A C 1
ATOM 524 O O . TRP A 1 69 ? 8.180 -6.819 -28.136 1.00 98.38 69 TRP A O 1
ATOM 534 N N . GLY A 1 70 ? 9.497 -5.284 -29.139 1.00 98.44 70 GLY A N 1
ATOM 535 C CA . GLY A 1 70 ? 10.722 -5.644 -28.424 1.00 98.44 70 GLY A CA 1
ATOM 536 C C . GLY A 1 70 ? 11.142 -7.101 -28.643 1.00 98.44 70 GLY A C 1
ATOM 537 O O . GLY A 1 70 ? 10.849 -7.704 -29.676 1.00 98.44 70 GLY A O 1
ATOM 538 N N . ASP A 1 71 ? 11.790 -7.695 -27.642 1.00 98.50 71 ASP A N 1
ATOM 539 C CA . ASP A 1 71 ? 12.081 -9.129 -27.625 1.00 98.50 71 ASP A CA 1
ATOM 540 C C . ASP A 1 71 ? 10.886 -9.890 -27.039 1.00 98.50 71 ASP A C 1
ATOM 542 O O . ASP A 1 71 ? 10.778 -10.085 -25.831 1.00 98.50 71 ASP A O 1
ATOM 546 N N . ASN A 1 72 ? 9.937 -10.284 -27.890 1.00 98.25 72 ASN A N 1
ATOM 547 C CA . ASN A 1 72 ? 8.747 -11.043 -27.485 1.00 98.25 72 ASN A CA 1
ATOM 548 C C . ASN A 1 72 ? 7.920 -10.361 -26.370 1.00 98.25 72 ASN A C 1
ATOM 550 O O . ASN A 1 72 ? 7.328 -11.029 -25.517 1.00 98.25 72 ASN A O 1
ATOM 554 N N . GLY A 1 73 ? 7.848 -9.027 -26.383 1.00 98.44 73 GLY A N 1
ATOM 555 C CA . GLY A 1 73 ? 7.180 -8.209 -25.366 1.00 98.44 73 GLY A CA 1
ATOM 556 C C . GLY A 1 73 ? 8.086 -7.760 -24.215 1.00 98.44 73 GLY A C 1
ATOM 557 O O . GLY A 1 73 ? 7.591 -7.166 -23.254 1.00 98.44 73 GLY A O 1
ATOM 558 N N . TYR A 1 74 ? 9.390 -8.030 -24.292 1.00 98.75 74 TYR A N 1
ATOM 559 C CA . TYR A 1 74 ? 10.391 -7.605 -23.318 1.00 98.75 74 TYR A CA 1
ATOM 560 C C . TYR A 1 74 ? 11.327 -6.547 -23.898 1.00 98.75 74 TYR A C 1
ATOM 562 O O . TYR A 1 74 ? 11.476 -6.404 -25.112 1.00 98.75 74 TYR A O 1
ATOM 570 N N . PHE A 1 75 ? 11.978 -5.813 -23.006 1.00 98.75 75 PHE A N 1
ATOM 571 C CA . PHE A 1 75 ? 13.073 -4.925 -23.347 1.00 98.75 75 PHE A CA 1
ATOM 572 C C . PHE A 1 75 ? 14.156 -4.940 -22.282 1.00 98.75 75 PHE A C 1
ATOM 574 O O . PHE A 1 75 ? 13.945 -5.356 -21.139 1.00 98.75 75 PHE A O 1
ATOM 581 N N . TYR A 1 76 ? 15.322 -4.465 -22.692 1.00 98.75 76 TYR A N 1
ATOM 582 C CA . TYR A 1 76 ? 16.501 -4.340 -21.856 1.00 98.75 76 TYR A CA 1
ATOM 583 C C . TYR A 1 76 ? 16.841 -2.867 -21.753 1.00 98.75 76 TYR A C 1
ATOM 585 O O . TYR A 1 76 ? 16.920 -2.195 -22.779 1.00 98.75 76 TYR A O 1
ATOM 593 N N . ILE A 1 77 ? 17.039 -2.355 -20.545 1.00 98.69 77 ILE A N 1
ATOM 594 C CA . ILE A 1 77 ? 17.337 -0.936 -20.335 1.00 98.69 77 ILE A CA 1
ATOM 595 C C . ILE A 1 77 ? 18.409 -0.768 -19.270 1.00 98.69 77 ILE A C 1
ATOM 597 O O . ILE A 1 77 ? 18.402 -1.463 -18.256 1.00 98.69 77 ILE A O 1
ATOM 601 N N . ALA A 1 78 ? 19.340 0.149 -19.506 1.00 98.62 78 ALA A N 1
ATOM 602 C CA . ALA A 1 78 ? 20.416 0.447 -18.574 1.00 98.62 78 ALA A CA 1
ATOM 603 C C . ALA A 1 78 ? 19.895 0.842 -17.181 1.00 98.62 78 ALA A C 1
ATOM 605 O O . ALA A 1 78 ? 18.848 1.484 -17.045 1.00 98.62 78 ALA A O 1
ATOM 606 N N . TYR A 1 79 ? 20.655 0.518 -16.133 1.00 97.75 79 TYR A N 1
ATOM 607 C CA . TYR A 1 79 ? 20.343 1.009 -14.789 1.00 97.75 79 TYR A CA 1
ATOM 608 C C . TYR A 1 79 ? 20.328 2.545 -14.743 1.00 97.75 79 TYR A C 1
ATOM 610 O O . TYR A 1 79 ? 21.188 3.203 -15.329 1.00 97.75 79 TYR A O 1
ATOM 618 N N . GLY A 1 80 ? 19.355 3.117 -14.025 1.00 95.06 80 GLY A N 1
ATOM 619 C CA . GLY A 1 80 ? 19.216 4.570 -13.855 1.00 95.06 80 GLY A CA 1
ATOM 620 C C . GLY A 1 80 ? 18.825 5.330 -15.127 1.00 95.06 80 GLY A C 1
ATOM 621 O O . GLY A 1 80 ? 18.971 6.547 -15.171 1.00 95.06 80 GLY A O 1
ATOM 622 N N . SER A 1 81 ? 18.366 4.630 -16.164 1.00 97.81 81 SER A N 1
ATOM 623 C CA . SER A 1 81 ? 17.988 5.224 -17.443 1.00 97.81 81 SER A CA 1
ATOM 624 C C . SER A 1 81 ? 16.486 5.485 -17.535 1.00 97.81 81 SER A C 1
ATOM 626 O O . SER A 1 81 ? 15.694 4.689 -17.036 1.00 97.81 81 SER A O 1
ATOM 628 N N . ALA A 1 82 ? 16.092 6.581 -18.195 1.00 97.81 82 ALA A N 1
ATOM 629 C CA . ALA A 1 82 ? 14.687 6.936 -18.425 1.00 97.81 82 ALA A CA 1
ATOM 630 C C . ALA A 1 82 ? 13.834 6.904 -17.153 1.00 97.81 82 ALA A C 1
ATOM 632 O O . ALA A 1 82 ? 12.683 6.467 -17.175 1.00 97.81 82 ALA A O 1
ATOM 633 N N . SER A 1 83 ? 14.428 7.307 -16.028 1.00 97.50 83 SER A N 1
ATOM 634 C CA . SER A 1 83 ? 13.762 7.318 -14.725 1.00 97.50 83 SER A CA 1
ATOM 635 C C . SER A 1 83 ? 13.195 5.954 -14.288 1.00 97.50 83 SER A C 1
ATOM 637 O O . SER A 1 83 ? 12.350 5.894 -13.393 1.00 97.50 83 SER A O 1
ATOM 639 N N . ILE A 1 84 ? 13.657 4.840 -14.882 1.00 97.50 84 ILE A N 1
ATOM 640 C CA . ILE A 1 84 ? 13.196 3.502 -14.503 1.00 97.50 84 ILE A CA 1
ATOM 641 C C . ILE A 1 84 ? 13.542 3.209 -13.043 1.00 97.50 84 ILE A C 1
ATOM 643 O O . ILE A 1 84 ? 14.663 3.458 -12.592 1.00 97.50 84 ILE A O 1
ATOM 647 N N . GLY A 1 85 ? 12.587 2.651 -12.303 1.00 94.56 85 GLY A N 1
ATOM 648 C CA . GLY A 1 85 ? 12.723 2.406 -10.867 1.00 94.56 85 GLY A CA 1
ATOM 649 C C . GLY A 1 85 ? 11.961 3.417 -10.008 1.00 94.56 85 GLY A C 1
ATOM 650 O O . GLY A 1 85 ? 11.779 3.174 -8.812 1.00 94.56 85 GLY A O 1
ATOM 651 N N . MET A 1 86 ? 11.465 4.516 -10.584 1.00 95.00 86 MET A N 1
ATOM 652 C CA . MET A 1 86 ? 10.590 5.447 -9.870 1.00 95.00 86 MET A CA 1
ATOM 653 C C . MET A 1 86 ? 9.215 4.829 -9.599 1.00 95.00 86 MET A C 1
ATOM 655 O O . MET A 1 86 ? 8.706 4.035 -10.390 1.00 95.00 86 MET A O 1
ATOM 659 N N . TYR A 1 87 ? 8.622 5.214 -8.464 1.00 94.00 87 TYR A N 1
ATOM 660 C CA . TYR A 1 87 ? 7.294 4.767 -8.019 1.00 94.00 87 TYR A CA 1
ATOM 661 C C . TYR A 1 87 ? 7.132 3.240 -8.001 1.00 94.00 87 TYR A C 1
ATOM 663 O O . TYR A 1 87 ? 6.088 2.704 -8.365 1.00 94.00 87 TYR A O 1
ATOM 671 N N . SER A 1 88 ? 8.192 2.533 -7.606 1.00 94.62 88 SER A N 1
ATOM 672 C CA . SER A 1 88 ? 8.201 1.074 -7.622 1.00 94.62 88 SER A CA 1
ATOM 673 C C . SER A 1 88 ? 7.428 0.477 -6.453 1.00 94.62 88 SER A C 1
ATOM 675 O O . SER A 1 88 ? 7.455 0.996 -5.339 1.00 94.62 88 SER A O 1
ATOM 677 N N . SER A 1 89 ? 6.795 -0.664 -6.699 1.00 93.38 89 SER A N 1
ATOM 678 C CA . SER A 1 89 ? 6.140 -1.474 -5.675 1.00 93.38 89 SER A CA 1
ATOM 679 C C . SER A 1 89 ? 6.335 -2.957 -5.973 1.00 93.38 89 SER A C 1
ATOM 681 O O . SER A 1 89 ? 6.577 -3.374 -7.110 1.00 93.38 89 SER A O 1
ATOM 683 N N . PHE A 1 90 ? 6.274 -3.780 -4.934 1.00 93.00 90 PHE A N 1
ATOM 684 C CA . PHE A 1 90 ? 6.419 -5.222 -5.063 1.00 93.00 90 PHE A CA 1
ATOM 685 C C . PHE A 1 90 ? 5.433 -5.931 -4.146 1.00 93.00 90 PHE A C 1
ATOM 687 O O . PHE A 1 90 ? 5.040 -5.410 -3.107 1.00 93.00 90 PHE A O 1
ATOM 694 N N . MET A 1 91 ? 5.046 -7.141 -4.542 1.00 91.25 91 MET A N 1
ATOM 695 C CA . MET A 1 91 ? 4.257 -8.013 -3.685 1.00 91.25 91 MET A CA 1
ATOM 696 C C . MET A 1 91 ? 5.201 -8.806 -2.784 1.00 91.25 91 MET A C 1
ATOM 698 O O . MET A 1 91 ? 6.058 -9.545 -3.287 1.00 91.25 91 MET A O 1
ATOM 702 N N . TYR A 1 92 ? 5.059 -8.632 -1.470 1.00 86.00 92 TYR A N 1
ATOM 703 C CA . TYR A 1 92 ? 5.829 -9.382 -0.478 1.00 86.00 92 TYR A CA 1
ATOM 704 C C . TYR A 1 92 ? 5.217 -10.764 -0.220 1.00 86.00 92 TYR A C 1
ATOM 706 O O . TYR A 1 92 ? 5.927 -11.766 -0.221 1.00 86.00 92 TYR A O 1
ATOM 714 N N . ASP A 1 93 ? 3.898 -10.814 -0.057 1.00 86.69 93 ASP A N 1
ATOM 715 C CA . ASP A 1 93 ? 3.148 -12.015 0.297 1.00 86.69 93 ASP A CA 1
ATOM 716 C C . ASP A 1 93 ? 1.771 -11.994 -0.376 1.00 86.69 93 ASP A C 1
ATOM 718 O O . ASP A 1 93 ? 1.272 -10.937 -0.765 1.00 86.69 93 ASP A O 1
ATOM 722 N N . TRP A 1 94 ? 1.168 -13.162 -0.552 1.00 87.94 94 TRP A N 1
ATOM 723 C CA . TRP A 1 94 ? -0.162 -13.313 -1.123 1.00 87.94 94 TRP A CA 1
ATOM 724 C C . TRP A 1 94 ? -0.858 -14.515 -0.490 1.00 87.94 94 TRP A C 1
ATOM 726 O O . TRP A 1 94 ? -0.223 -15.476 -0.065 1.00 87.94 94 TRP A O 1
ATOM 736 N N . GLN A 1 95 ? -2.184 -14.470 -0.466 1.00 85.38 95 GLN A N 1
ATOM 737 C CA . GLN A 1 95 ? -2.998 -15.590 -0.018 1.00 85.38 95 GLN A CA 1
ATOM 738 C C . GLN A 1 95 ? -3.864 -16.110 -1.160 1.00 85.38 95 GLN A C 1
ATOM 740 O O . GLN A 1 95 ? -4.344 -15.334 -1.994 1.00 85.38 95 GLN A O 1
ATOM 745 N N . ASP A 1 96 ? -4.092 -17.422 -1.162 1.00 89.88 96 ASP A N 1
ATOM 746 C CA . ASP A 1 96 ? -5.106 -18.034 -2.011 1.00 89.88 96 ASP A CA 1
ATOM 747 C C . ASP A 1 96 ? -6.492 -17.451 -1.704 1.00 89.88 96 ASP A C 1
ATOM 749 O O . ASP A 1 96 ? -6.784 -16.984 -0.598 1.00 89.88 96 ASP A O 1
ATOM 753 N N . TYR A 1 97 ? -7.360 -17.478 -2.713 1.00 91.31 97 TYR A N 1
ATOM 754 C CA . TYR A 1 97 ? -8.748 -17.073 -2.549 1.00 91.31 97 TYR A CA 1
ATOM 755 C C . TYR A 1 97 ? -9.452 -17.970 -1.522 1.00 91.31 97 TYR A C 1
ATOM 757 O O . TYR A 1 97 ? -9.500 -19.190 -1.685 1.00 91.31 97 TYR A O 1
ATOM 765 N N . ASP A 1 98 ? -10.036 -17.342 -0.503 1.00 92.56 98 ASP A N 1
ATOM 766 C CA . ASP A 1 98 ? -10.880 -18.001 0.486 1.00 92.56 98 ASP A CA 1
ATOM 767 C C . ASP A 1 98 ? -12.361 -17.737 0.154 1.00 92.56 98 ASP A C 1
ATOM 769 O O . ASP A 1 98 ? -12.810 -16.594 0.282 1.00 92.56 98 ASP A O 1
ATOM 773 N N . PRO A 1 99 ? -13.133 -18.752 -0.281 1.00 93.81 99 PRO A N 1
ATOM 774 C CA . PRO A 1 99 ? -14.557 -18.588 -0.568 1.00 93.81 99 PRO A CA 1
ATOM 775 C C . PRO A 1 99 ? -15.407 -18.318 0.680 1.00 93.81 99 PRO A C 1
ATOM 777 O O . PRO A 1 99 ? -16.518 -17.807 0.540 1.00 93.81 99 PRO A O 1
ATOM 780 N N . ASP A 1 100 ? -14.897 -18.643 1.870 1.00 94.31 100 ASP A N 1
ATOM 781 C CA . ASP A 1 100 ? -15.551 -18.404 3.159 1.00 94.31 100 ASP A CA 1
ATOM 782 C C . ASP A 1 100 ? -15.008 -17.139 3.850 1.00 94.31 100 ASP A C 1
ATOM 784 O O . ASP A 1 100 ? -15.404 -16.820 4.978 1.00 94.31 100 ASP A O 1
ATOM 788 N N . GLY A 1 101 ? -14.092 -16.431 3.181 1.00 94.56 101 GLY A N 1
ATOM 789 C CA . GLY A 1 101 ? -13.426 -15.238 3.673 1.00 94.56 101 GLY A CA 1
ATOM 790 C C . GLY A 1 101 ? -14.095 -13.940 3.235 1.00 94.56 101 GLY A C 1
ATOM 791 O O . GLY A 1 101 ? -14.761 -13.869 2.204 1.00 94.56 101 GLY A O 1
ATOM 792 N N . ASP A 1 102 ? -13.894 -12.892 4.029 1.00 96.06 102 ASP A N 1
ATOM 793 C CA . ASP A 1 102 ? -14.358 -11.536 3.725 1.00 96.06 102 ASP A CA 1
ATOM 794 C C . ASP A 1 102 ? -13.374 -10.491 4.273 1.00 96.06 102 ASP A C 1
ATOM 796 O O . ASP A 1 102 ? -12.532 -10.800 5.126 1.00 96.06 102 ASP A O 1
ATOM 800 N N . ILE A 1 103 ? -13.472 -9.253 3.797 1.00 96.38 103 ILE A N 1
ATOM 801 C CA . ILE A 1 103 ? -12.706 -8.109 4.296 1.00 96.38 103 ILE A CA 1
ATOM 802 C C . ILE A 1 103 ? -13.696 -7.033 4.728 1.00 96.38 103 ILE A C 1
ATOM 804 O O . ILE A 1 103 ? -14.454 -6.515 3.914 1.00 96.38 103 ILE A O 1
ATOM 808 N N . MET A 1 104 ? -13.650 -6.653 6.001 1.00 97.94 104 MET A N 1
ATOM 809 C CA . MET A 1 104 ? -14.334 -5.460 6.493 1.00 97.94 104 MET A CA 1
ATOM 810 C C . MET A 1 104 ? -13.380 -4.274 6.384 1.00 97.94 104 MET A C 1
ATOM 812 O O . MET A 1 104 ? -12.273 -4.321 6.924 1.00 97.94 104 MET A O 1
ATOM 816 N N . TYR A 1 105 ? -13.798 -3.240 5.662 1.00 97.25 105 TYR A N 1
ATOM 817 C CA . TYR A 1 105 ? -12.999 -2.053 5.381 1.00 97.25 105 TYR A CA 1
ATOM 818 C C . TYR A 1 105 ? -13.909 -0.854 5.106 1.00 97.25 105 TYR A C 1
ATOM 820 O O . TYR A 1 105 ? -15.064 -1.030 4.715 1.00 97.25 105 TYR A O 1
ATOM 828 N N . TYR A 1 106 ? -13.362 0.343 5.294 1.00 97.00 106 TYR A N 1
ATOM 829 C CA . TYR A 1 106 ? -13.975 1.599 4.849 1.00 97.00 106 TYR A CA 1
ATOM 830 C C . TYR A 1 106 ? -13.091 2.313 3.812 1.00 97.00 106 TYR A C 1
ATOM 832 O O . TYR A 1 106 ? -13.599 3.020 2.953 1.00 97.00 106 TYR A O 1
ATOM 840 N N . ASP A 1 107 ? -11.788 2.004 3.788 1.00 94.69 107 ASP A N 1
ATOM 841 C CA . ASP A 1 107 ? -10.809 2.518 2.831 1.00 94.69 107 ASP A CA 1
ATOM 842 C C . ASP A 1 107 ? -10.887 1.801 1.467 1.00 94.69 107 ASP A C 1
ATOM 844 O O . ASP A 1 107 ? -10.263 0.757 1.243 1.00 94.69 107 ASP A O 1
ATOM 848 N N . GLN A 1 108 ? -11.666 2.341 0.530 1.00 90.25 108 GLN A N 1
ATOM 849 C CA . GLN A 1 108 ? -11.813 1.787 -0.819 1.00 90.25 108 GLN A CA 1
ATOM 850 C C . GLN A 1 108 ? -10.529 1.884 -1.648 1.00 90.25 108 GLN A C 1
ATOM 852 O O . GLN A 1 108 ? -10.168 0.918 -2.330 1.00 90.25 108 GLN A O 1
ATOM 857 N N . ALA A 1 109 ? -9.840 3.021 -1.595 1.00 92.06 109 ALA A N 1
ATOM 858 C CA . ALA A 1 109 ? -8.599 3.270 -2.321 1.00 92.06 109 ALA A CA 1
ATOM 859 C C . ALA A 1 109 ? -7.347 2.925 -1.495 1.00 92.06 109 ALA A C 1
ATOM 861 O O . ALA A 1 109 ? -6.259 2.793 -2.059 1.00 92.06 109 ALA A O 1
ATOM 862 N N . GLY A 1 110 ? -7.497 2.697 -0.187 1.00 93.69 110 GLY A N 1
ATOM 863 C CA . GLY A 1 110 ? -6.391 2.362 0.707 1.00 93.69 110 GLY A CA 1
ATOM 864 C C . GLY A 1 110 ? -5.659 3.607 1.196 1.00 93.69 110 GLY A C 1
ATOM 865 O O . GLY A 1 110 ? -6.279 4.537 1.693 1.00 93.69 110 GLY A O 1
ATOM 866 N N . LEU A 1 111 ? -4.329 3.622 1.085 1.00 94.88 111 LEU A N 1
ATOM 867 C CA . LEU A 1 111 ? -3.520 4.776 1.481 1.00 94.88 111 LEU A CA 1
ATOM 868 C C . LEU A 1 111 ? -3.534 5.853 0.386 1.00 94.88 111 LEU A C 1
ATOM 870 O O . LEU A 1 111 ? -2.745 5.783 -0.559 1.00 94.88 111 LEU A O 1
ATOM 874 N N . THR A 1 112 ? -4.392 6.864 0.526 1.00 96.25 112 THR A N 1
ATOM 875 C CA . THR A 1 112 ? -4.420 8.036 -0.374 1.00 96.25 112 THR A CA 1
ATOM 876 C C . THR A 1 112 ? -3.761 9.256 0.256 1.00 96.25 112 THR A C 1
ATOM 878 O O . THR A 1 112 ? -3.199 10.099 -0.443 1.00 96.25 112 THR A O 1
ATOM 881 N N . THR A 1 113 ? -3.794 9.341 1.585 1.00 96.19 113 THR A N 1
ATOM 882 C CA . THR A 1 113 ? -3.120 10.363 2.379 1.00 96.19 113 THR A CA 1
ATOM 883 C C . THR A 1 113 ? -2.766 9.811 3.758 1.00 96.19 113 THR A C 1
ATOM 885 O O . THR A 1 113 ? -3.040 8.658 4.090 1.00 96.19 113 THR A O 1
ATOM 888 N N . SER A 1 114 ? -2.141 10.630 4.590 1.00 97.19 114 SER A N 1
ATOM 889 C CA . SER A 1 114 ? -1.790 10.258 5.951 1.00 97.19 114 SER A CA 1
ATOM 890 C C . SER A 1 114 ? -2.026 11.399 6.924 1.00 97.19 114 SER A C 1
ATOM 892 O O . SER A 1 114 ? -2.118 12.574 6.554 1.00 97.19 114 SER A O 1
ATOM 894 N N . TRP A 1 115 ? -2.161 11.047 8.200 1.00 96.62 115 TRP A N 1
ATOM 895 C CA . TRP A 1 115 ? -2.364 12.014 9.262 1.00 96.62 115 TRP A CA 1
ATOM 896 C C . TRP A 1 115 ? -1.338 11.899 10.382 1.00 96.62 115 TRP A C 1
ATOM 898 O O . TRP A 1 115 ? -0.885 10.810 10.735 1.00 96.62 115 TRP A O 1
ATOM 908 N N . GLY A 1 116 ? -1.004 13.061 10.946 1.00 94.69 116 GLY A N 1
ATOM 909 C CA . GLY A 1 116 ? 0.075 13.247 11.899 1.00 94.69 116 GLY A CA 1
ATOM 910 C C . GLY A 1 116 ? -0.290 14.083 13.113 1.00 94.69 116 GLY A C 1
ATOM 911 O O . GLY A 1 116 ? -1.232 14.876 13.102 1.00 94.69 116 GLY A O 1
ATOM 912 N N . CYS A 1 117 ? 0.518 13.925 14.157 1.00 91.81 117 CYS A N 1
ATOM 913 C CA . CYS A 1 117 ? 0.356 14.588 15.452 1.00 91.81 117 CYS A CA 1
ATOM 914 C C . CYS A 1 117 ? 1.506 15.539 15.805 1.00 91.81 117 CYS A C 1
ATOM 916 O O . CYS A 1 117 ? 1.582 16.003 16.943 1.00 91.81 117 CYS A O 1
ATOM 918 N N . GLY A 1 118 ? 2.390 15.828 14.843 1.00 95.69 118 GLY A N 1
ATOM 919 C CA . GLY A 1 118 ? 3.679 16.480 15.103 1.00 95.69 118 GLY A CA 1
ATOM 920 C C . GLY A 1 118 ? 4.659 15.571 15.854 1.00 95.69 118 GLY A C 1
ATOM 921 O O . GLY A 1 118 ? 5.504 16.064 16.597 1.00 95.69 118 GLY A O 1
ATOM 922 N N . ASP A 1 119 ? 4.471 14.257 15.725 1.00 96.50 119 ASP A N 1
ATOM 923 C CA . ASP A 1 119 ? 5.296 13.185 16.278 1.00 96.50 119 ASP A CA 1
ATOM 924 C C . ASP A 1 119 ? 5.163 11.967 15.345 1.00 96.50 119 ASP A C 1
ATOM 926 O O . ASP A 1 119 ? 4.191 11.868 14.591 1.00 96.50 119 ASP A O 1
ATOM 930 N N . THR A 1 120 ? 6.098 11.022 15.403 1.00 98.19 120 THR A N 1
ATOM 931 C CA . THR A 1 120 ? 6.076 9.796 14.587 1.00 98.19 120 THR A CA 1
ATOM 932 C C . THR A 1 120 ? 5.082 8.755 15.097 1.00 98.19 120 THR A C 1
ATOM 934 O O . THR A 1 120 ? 4.928 7.702 14.479 1.00 98.19 120 THR A O 1
ATOM 937 N N . THR A 1 121 ? 4.402 9.036 16.216 1.00 98.56 121 THR A N 1
ATOM 938 C CA . THR A 1 121 ? 3.395 8.155 16.817 1.00 98.56 121 THR A CA 1
ATOM 939 C C . THR A 1 121 ? 1.980 8.690 16.615 1.00 98.56 121 THR A C 1
ATOM 941 O O . THR A 1 121 ? 1.680 9.843 16.931 1.00 98.56 121 THR A O 1
ATOM 944 N N . GLY A 1 122 ? 1.074 7.828 16.161 1.00 98.50 122 GLY A N 1
ATOM 945 C CA . GLY A 1 122 ? -0.349 8.124 16.031 1.00 98.50 122 GLY A CA 1
ATOM 946 C C . GLY A 1 122 ? -1.200 6.868 16.162 1.00 98.50 122 GLY A C 1
ATOM 947 O O . GLY A 1 122 ? -0.700 5.750 16.113 1.00 98.50 122 GLY A O 1
ATOM 948 N N . TRP A 1 123 ? -2.499 7.048 16.363 1.00 98.75 123 TRP A N 1
ATOM 949 C CA . TRP A 1 123 ? -3.448 5.959 16.571 1.00 98.75 123 TRP A CA 1
ATOM 950 C C . TRP A 1 123 ? -4.586 6.056 15.567 1.00 98.75 123 TRP A C 1
ATOM 952 O O . TRP A 1 123 ? -5.175 7.127 15.399 1.00 98.75 123 TRP A O 1
ATOM 962 N N . GLY A 1 124 ? -4.916 4.929 14.948 1.00 98.56 124 GLY A N 1
ATOM 963 C CA . GLY A 1 124 ? -6.081 4.747 14.094 1.00 98.56 124 GLY A CA 1
ATOM 964 C C . GLY A 1 124 ? -7.045 3.726 14.694 1.00 98.56 124 GLY A C 1
ATOM 965 O O . GLY A 1 124 ? -6.628 2.795 15.383 1.00 98.56 124 GLY A O 1
ATOM 966 N N . LEU A 1 125 ? -8.336 3.908 14.444 1.00 98.50 125 LEU A N 1
ATOM 967 C CA . LEU A 1 125 ? -9.405 3.035 14.912 1.00 98.50 125 LEU A CA 1
ATOM 968 C C . LEU A 1 125 ? -10.481 2.910 13.836 1.00 98.50 125 LEU A C 1
ATOM 970 O O . LEU A 1 125 ? -10.925 3.921 13.295 1.00 98.50 125 LEU A O 1
ATOM 974 N N . CYS A 1 126 ? -10.953 1.688 13.597 1.00 98.62 126 CYS A N 1
ATOM 975 C CA . CYS A 1 126 ? -12.112 1.400 12.754 1.00 98.62 126 CYS A CA 1
ATOM 976 C C . CYS A 1 126 ? -13.123 0.534 13.511 1.00 98.62 126 CYS A C 1
ATOM 978 O O . CYS A 1 126 ? -12.785 -0.524 14.045 1.00 98.62 126 CYS A O 1
ATOM 980 N N . LYS A 1 127 ? -14.378 0.982 13.537 1.00 98.38 127 LYS A N 1
ATOM 981 C CA . LYS A 1 127 ? -15.526 0.318 14.155 1.00 98.38 127 LYS A CA 1
ATOM 982 C C . LYS A 1 127 ? -16.360 -0.379 13.083 1.00 98.38 127 LYS A C 1
ATOM 984 O O . LYS A 1 127 ? -17.083 0.272 12.327 1.00 98.38 127 LYS A O 1
ATOM 989 N N . PHE A 1 128 ? -16.296 -1.702 13.037 1.00 98.50 128 PHE A N 1
ATOM 990 C CA . PHE A 1 128 ? -17.021 -2.535 12.080 1.00 98.50 128 PHE A CA 1
ATOM 991 C C . PHE A 1 128 ? -18.249 -3.189 12.705 1.00 98.50 128 PHE A C 1
ATOM 993 O O . PHE A 1 128 ? -18.336 -3.342 13.921 1.00 98.50 128 PHE A O 1
ATOM 1000 N N . ILE A 1 129 ? -19.177 -3.608 11.845 1.00 97.44 129 ILE A N 1
ATOM 1001 C CA . ILE A 1 129 ? -20.304 -4.469 12.207 1.00 97.44 129 ILE A CA 1
ATOM 1002 C C . ILE A 1 129 ? -20.278 -5.671 11.259 1.00 97.44 129 ILE A C 1
ATOM 1004 O O . ILE A 1 129 ? -20.539 -5.491 10.065 1.00 97.44 129 ILE A O 1
ATOM 1008 N N . PRO A 1 130 ? -19.986 -6.891 11.741 1.00 96.81 130 PRO A N 1
ATOM 1009 C CA . PRO A 1 130 ? -19.996 -8.077 10.901 1.00 96.81 130 PRO A CA 1
ATOM 1010 C C . PRO A 1 130 ? -21.386 -8.324 10.306 1.00 96.81 130 PRO A C 1
ATOM 1012 O O . PRO A 1 130 ? -22.402 -8.288 11.007 1.00 96.81 130 PRO A O 1
ATOM 1015 N N . SER A 1 131 ? -21.429 -8.629 9.008 1.00 95.50 131 SER A N 1
ATOM 1016 C CA . SER A 1 131 ? -22.655 -8.978 8.272 1.00 95.50 131 SER A CA 1
ATOM 1017 C C . SER A 1 131 ? -23.144 -10.408 8.549 1.00 95.50 131 SER A C 1
ATOM 1019 O O . SER A 1 131 ? -24.251 -10.777 8.156 1.00 95.50 131 SER A O 1
ATOM 1021 N N . ARG A 1 132 ? -22.335 -11.202 9.257 1.00 95.62 132 ARG A N 1
ATOM 1022 C CA . ARG A 1 132 ? -22.573 -12.597 9.640 1.00 95.62 132 ARG A CA 1
ATOM 1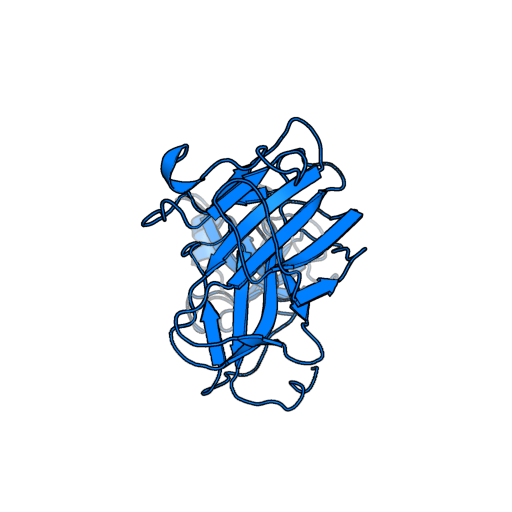023 C C . ARG A 1 132 ? -21.630 -12.997 10.780 1.00 95.62 132 ARG A C 1
ATOM 1025 O O . ARG A 1 132 ? -20.633 -12.316 11.017 1.00 95.62 132 ARG A O 1
ATOM 1032 N N . ASP A 1 133 ? -21.939 -14.099 11.457 1.00 97.12 133 ASP A N 1
ATOM 1033 C CA . ASP A 1 133 ? -21.012 -14.713 12.412 1.00 97.12 133 ASP A CA 1
ATOM 1034 C C . ASP A 1 133 ? -19.786 -15.226 11.648 1.00 97.12 133 ASP A C 1
ATOM 1036 O O . ASP A 1 133 ? -19.930 -15.922 10.642 1.00 97.12 133 ASP A O 1
ATOM 1040 N N . THR A 1 134 ? -18.585 -14.866 12.095 1.00 97.38 134 THR A N 1
ATOM 1041 C CA . THR A 1 134 ? -17.332 -15.257 11.433 1.00 97.38 134 THR A CA 1
ATOM 1042 C C . THR A 1 134 ? -16.149 -15.162 12.403 1.00 97.38 134 THR A C 1
ATOM 1044 O O . THR A 1 134 ? -16.334 -14.880 13.590 1.00 97.38 134 THR A O 1
ATOM 1047 N N . TYR A 1 135 ? -14.928 -15.400 11.923 1.00 97.94 135 TYR A N 1
ATOM 1048 C CA . TYR A 1 135 ? -13.707 -15.266 12.713 1.00 97.94 135 TYR A CA 1
ATOM 1049 C C . TYR A 1 135 ? -12.756 -14.257 12.084 1.00 97.94 135 TYR A C 1
ATOM 1051 O O . TYR A 1 135 ? -12.374 -14.404 10.925 1.00 97.94 135 TYR A O 1
ATOM 1059 N N . VAL A 1 136 ? -12.312 -13.270 12.859 1.00 98.06 136 VAL A N 1
ATOM 1060 C CA . VAL A 1 136 ? -11.211 -12.386 12.471 1.00 98.06 136 VAL A CA 1
ATOM 1061 C C . VAL A 1 136 ? -9.921 -13.200 12.425 1.00 98.06 136 VAL A C 1
ATOM 1063 O O . VAL A 1 136 ? -9.573 -13.898 13.380 1.00 98.06 136 VAL A O 1
ATOM 1066 N N . ARG A 1 137 ? -9.226 -13.112 11.290 1.00 96.62 137 ARG A N 1
ATOM 1067 C CA . ARG A 1 137 ? -7.975 -13.820 10.990 1.00 96.62 137 ARG A CA 1
ATOM 1068 C C . ARG A 1 137 ? -6.773 -12.899 10.906 1.00 96.62 137 ARG A C 1
ATOM 1070 O O . ARG A 1 137 ? -5.653 -13.352 11.121 1.00 96.62 137 ARG A O 1
ATOM 1077 N N . ARG A 1 138 ? -6.983 -11.633 10.551 1.00 97.56 138 ARG A N 1
ATOM 1078 C CA . ARG A 1 138 ? -5.905 -10.657 10.402 1.00 97.56 138 ARG A CA 1
ATOM 1079 C C . ARG A 1 138 ? -6.440 -9.249 10.604 1.00 97.56 138 ARG A C 1
ATOM 1081 O O . ARG A 1 138 ? -7.529 -8.938 10.118 1.00 97.56 138 ARG A O 1
ATOM 1088 N N . VAL A 1 139 ? -5.655 -8.412 11.270 1.00 98.62 139 VAL A N 1
ATOM 1089 C CA . VAL A 1 139 ? -5.816 -6.956 11.202 1.00 98.62 139 VAL A CA 1
ATOM 1090 C C . VAL A 1 139 ? -4.837 -6.454 10.156 1.00 98.62 139 VAL A C 1
ATOM 1092 O O . VAL A 1 139 ? -3.636 -6.691 10.277 1.00 98.62 139 VAL A O 1
ATOM 1095 N N . GLU A 1 140 ? -5.347 -5.820 9.111 1.00 98.25 140 GLU A N 1
ATOM 1096 C CA . GLU A 1 140 ? -4.559 -5.343 7.975 1.00 98.25 140 GLU A CA 1
ATOM 1097 C C . GLU A 1 140 ? -4.593 -3.819 7.927 1.00 98.25 140 GLU A C 1
ATOM 1099 O O . GLU A 1 140 ? -5.582 -3.203 8.316 1.00 98.25 140 GLU A O 1
ATOM 1104 N N . PHE A 1 141 ? -3.508 -3.198 7.489 1.00 98.19 141 PHE A N 1
ATOM 1105 C CA . PHE A 1 141 ? -3.352 -1.746 7.507 1.00 98.19 141 PHE A CA 1
ATOM 1106 C C . PHE A 1 141 ? -2.227 -1.320 6.569 1.00 98.19 141 PHE A C 1
ATOM 1108 O O . PHE A 1 141 ? -1.377 -2.123 6.180 1.00 98.19 141 PHE A O 1
ATOM 1115 N N . TRP A 1 142 ? -2.207 -0.036 6.230 1.00 97.44 142 TRP A N 1
ATOM 1116 C CA . TRP A 1 142 ? -1.083 0.570 5.525 1.00 97.44 142 TRP A CA 1
ATOM 1117 C C . TRP A 1 142 ? -0.095 1.204 6.511 1.00 97.44 142 TRP A C 1
ATOM 1119 O O . TRP A 1 142 ? -0.497 1.739 7.540 1.00 97.44 142 TRP A O 1
ATOM 1129 N N . THR A 1 143 ? 1.196 1.178 6.199 1.00 97.44 143 THR A N 1
ATOM 1130 C CA . THR A 1 143 ? 2.224 1.974 6.884 1.00 97.44 143 THR A CA 1
ATOM 1131 C C . THR A 1 143 ? 2.788 3.016 5.926 1.00 97.44 143 THR A C 1
ATOM 1133 O O . THR A 1 143 ? 2.915 2.767 4.725 1.00 97.44 143 THR A O 1
ATOM 1136 N N . THR A 1 144 ? 3.114 4.195 6.454 1.00 97.00 144 THR A N 1
ATOM 1137 C CA . THR A 1 144 ? 3.591 5.348 5.669 1.00 97.00 144 THR A CA 1
ATOM 1138 C C . THR A 1 144 ? 5.115 5.476 5.658 1.00 97.00 144 THR A C 1
ATOM 1140 O O . THR A 1 144 ? 5.673 6.167 4.811 1.00 97.00 144 THR A O 1
ATOM 1143 N N . ASP A 1 145 ? 5.792 4.750 6.547 1.00 97.69 145 ASP A N 1
ATOM 1144 C CA . ASP A 1 145 ? 7.245 4.671 6.680 1.00 97.69 145 ASP A CA 1
ATOM 1145 C C . ASP A 1 145 ? 7.640 3.250 7.129 1.00 97.69 145 ASP A C 1
ATOM 1147 O O . ASP A 1 145 ? 6.793 2.396 7.422 1.00 97.69 145 ASP A O 1
ATOM 1151 N N . VAL A 1 146 ? 8.944 3.009 7.228 1.00 97.62 146 VAL A N 1
ATOM 1152 C CA . VAL A 1 146 ? 9.500 1.988 8.114 1.00 97.62 146 VAL A CA 1
ATOM 1153 C C . VAL A 1 146 ? 8.979 2.242 9.526 1.00 97.62 146 VAL A C 1
ATOM 1155 O O . VAL A 1 146 ? 8.984 3.376 10.012 1.00 97.62 146 VAL A O 1
ATOM 1158 N N . THR A 1 147 ? 8.550 1.184 10.204 1.00 98.25 147 THR A N 1
ATOM 1159 C CA . THR A 1 147 ? 7.966 1.291 11.546 1.00 98.25 147 THR A CA 1
ATOM 1160 C C . THR A 1 147 ? 8.934 0.771 12.597 1.00 98.25 147 THR A C 1
ATOM 1162 O O . THR A 1 147 ? 9.631 -0.223 12.391 1.00 98.25 147 THR A O 1
ATOM 1165 N N . THR A 1 148 ? 9.000 1.467 13.730 1.00 98.12 148 THR A N 1
ATOM 1166 C CA . THR A 1 148 ? 9.737 0.999 14.914 1.00 98.12 148 THR A CA 1
ATOM 1167 C C . THR A 1 148 ? 8.857 0.178 15.840 1.00 98.12 148 THR A C 1
ATOM 1169 O O . THR A 1 148 ? 9.380 -0.672 16.554 1.00 98.12 148 THR A O 1
ATOM 1172 N N . ASP A 1 149 ? 7.550 0.439 15.821 1.00 98.50 149 ASP A N 1
ATOM 1173 C CA . ASP A 1 149 ? 6.578 -0.204 16.689 1.00 98.50 149 ASP A CA 1
ATOM 1174 C C . ASP A 1 149 ? 5.161 -0.096 16.106 1.00 98.50 149 ASP A C 1
ATOM 1176 O O . ASP A 1 149 ? 4.743 0.968 15.631 1.00 98.50 149 ASP A O 1
ATOM 1180 N N . ILE A 1 150 ? 4.435 -1.208 16.149 1.00 98.75 150 ILE A N 1
ATOM 1181 C CA . ILE A 1 150 ? 3.035 -1.351 15.771 1.00 98.75 150 ILE A CA 1
ATOM 1182 C C . ILE A 1 150 ? 2.351 -2.192 16.848 1.00 98.75 150 ILE A C 1
ATOM 1184 O O . ILE A 1 150 ? 2.627 -3.385 16.990 1.00 98.75 150 ILE A O 1
ATOM 1188 N N . ASP A 1 151 ? 1.408 -1.573 17.555 1.00 98.88 151 ASP A N 1
ATOM 1189 C CA . ASP A 1 151 ? 0.548 -2.262 18.513 1.00 98.88 151 ASP A CA 1
ATOM 1190 C C . ASP A 1 151 ? -0.858 -2.387 17.927 1.00 98.88 151 ASP A C 1
ATOM 1192 O O . ASP A 1 151 ? -1.453 -1.397 17.490 1.00 98.88 151 ASP A O 1
ATOM 1196 N N . VAL A 1 152 ? -1.410 -3.596 17.942 1.00 98.88 152 VAL A N 1
ATOM 1197 C CA . VAL A 1 152 ? -2.734 -3.906 17.404 1.00 98.88 152 VAL A CA 1
ATOM 1198 C C . VAL A 1 152 ? -3.645 -4.385 18.521 1.00 98.88 152 VAL A C 1
ATOM 1200 O O . VAL A 1 152 ? -3.275 -5.229 19.335 1.00 98.88 152 VAL A O 1
ATOM 1203 N N . TYR A 1 153 ? -4.877 -3.888 18.526 1.00 98.88 153 TYR A N 1
ATOM 1204 C CA . TYR A 1 153 ? -5.904 -4.265 19.486 1.00 98.88 153 TYR A CA 1
ATOM 1205 C C . TYR A 1 153 ? -7.236 -4.507 18.781 1.00 98.88 153 TYR A C 1
ATOM 1207 O O . TYR A 1 153 ? -7.567 -3.847 17.794 1.00 98.88 153 TYR A O 1
ATOM 1215 N N . ILE A 1 154 ? -8.030 -5.420 19.334 1.00 98.88 154 ILE A N 1
ATOM 1216 C CA . ILE A 1 154 ? -9.426 -5.629 18.959 1.00 98.88 154 ILE A CA 1
ATOM 1217 C C . ILE A 1 154 ? -10.288 -5.507 20.216 1.00 98.88 154 ILE A C 1
ATOM 1219 O O . ILE A 1 154 ? -10.080 -6.234 21.189 1.00 98.88 154 ILE A O 1
ATOM 1223 N N . TYR A 1 155 ? -11.261 -4.600 20.186 1.00 98.75 155 TYR A N 1
ATOM 1224 C CA . TYR A 1 155 ? -12.238 -4.359 21.251 1.00 98.75 155 TYR A CA 1
ATOM 1225 C C . TYR A 1 155 ? -13.658 -4.706 20.784 1.00 98.75 155 TYR A C 1
ATOM 1227 O O . TYR A 1 155 ? -13.928 -4.749 19.584 1.00 98.75 155 TYR A O 1
ATOM 1235 N N . ASP A 1 156 ? -14.562 -4.923 21.738 1.00 97.56 156 ASP A N 1
ATOM 1236 C CA . ASP A 1 156 ? -15.994 -5.177 21.493 1.00 97.56 156 ASP A CA 1
ATOM 1237 C C . ASP A 1 156 ? -16.857 -3.909 21.626 1.00 97.56 156 ASP A C 1
ATOM 1239 O O . ASP A 1 156 ? -18.002 -3.889 21.192 1.00 97.56 156 ASP A O 1
ATOM 1243 N N . ASP A 1 157 ? -16.334 -2.833 22.231 1.00 97.56 157 ASP A N 1
ATOM 1244 C CA . ASP A 1 157 ? -17.116 -1.612 22.436 1.00 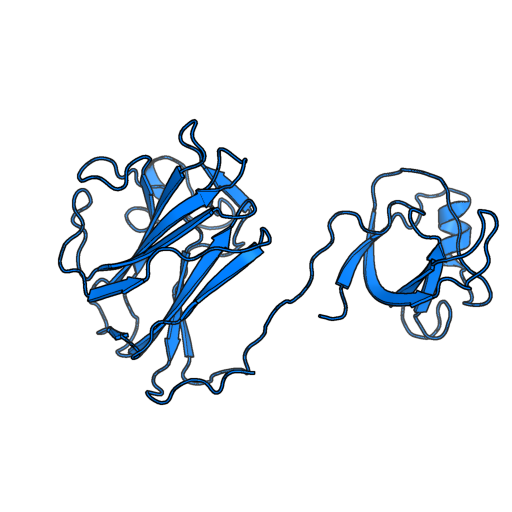97.56 157 ASP A CA 1
ATOM 1245 C C . ASP A 1 157 ? -16.297 -0.313 22.341 1.00 97.56 157 ASP A C 1
ATOM 1247 O O . ASP A 1 157 ? -15.136 -0.226 22.759 1.00 97.56 157 ASP A O 1
ATOM 1251 N N . PHE A 1 158 ? -16.955 0.716 21.807 1.00 97.94 158 PHE A N 1
ATOM 1252 C CA . PHE A 1 158 ? -16.483 2.092 21.738 1.00 97.94 158 PHE A CA 1
ATOM 1253 C C . PHE A 1 158 ? -17.674 3.054 21.744 1.00 97.94 158 PHE A C 1
ATOM 1255 O O . PHE A 1 158 ? -18.481 3.078 20.807 1.00 97.94 158 PHE A O 1
ATOM 1262 N N . ASP A 1 159 ? -17.740 3.895 22.777 1.00 95.31 159 ASP A N 1
ATOM 1263 C CA . ASP A 1 159 ? -18.835 4.851 22.998 1.00 95.31 159 ASP A CA 1
ATOM 1264 C C . ASP A 1 159 ? -18.625 6.219 22.316 1.00 95.31 159 ASP A C 1
ATOM 1266 O O . ASP A 1 159 ? -19.358 7.173 22.582 1.00 95.31 159 ASP A O 1
ATOM 1270 N N . GLY A 1 160 ? -17.607 6.334 21.455 1.00 92.38 160 GLY A N 1
ATOM 1271 C CA . GLY A 1 160 ? -17.149 7.598 20.865 1.00 92.38 160 GLY A CA 1
ATOM 1272 C C . GLY A 1 160 ? -16.054 8.295 21.679 1.00 92.38 160 GLY A C 1
ATOM 1273 O O . GLY A 1 160 ? -15.437 9.250 21.208 1.00 92.38 160 GLY A O 1
ATOM 1274 N N . THR A 1 161 ? -15.771 7.825 22.896 1.00 94.44 161 THR A N 1
ATOM 1275 C CA . THR A 1 161 ? -14.740 8.391 23.774 1.00 94.44 161 THR A CA 1
ATOM 1276 C C . THR A 1 161 ? -13.786 7.344 24.327 1.00 94.44 161 THR A C 1
ATOM 1278 O O . THR A 1 161 ? -12.581 7.597 24.364 1.00 94.44 161 THR A O 1
ATOM 1281 N N . THR A 1 162 ? -14.293 6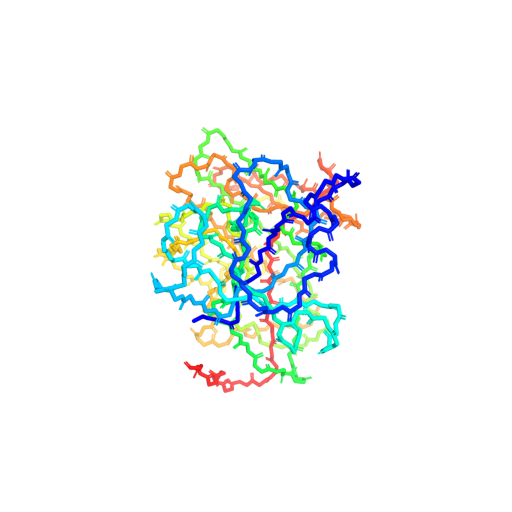.189 24.752 1.00 96.75 162 THR A N 1
ATOM 1282 C CA . THR A 1 162 ? -13.565 5.189 25.532 1.00 96.75 162 THR A CA 1
ATOM 1283 C C . THR A 1 162 ? -13.734 3.817 24.899 1.00 96.75 162 THR A C 1
ATOM 1285 O O . THR A 1 162 ? -14.849 3.374 24.641 1.00 96.75 162 THR A O 1
ATOM 1288 N N . LEU A 1 163 ? -12.607 3.147 24.665 1.00 98.25 163 LEU A N 1
ATOM 1289 C CA . LEU A 1 163 ? -12.558 1.743 24.265 1.00 98.25 163 LEU A CA 1
ATOM 1290 C C . LEU A 1 163 ? -12.803 0.857 25.487 1.00 98.25 163 LEU A C 1
ATOM 1292 O O . LEU A 1 163 ? -12.228 1.102 26.553 1.00 98.25 163 LEU A O 1
ATOM 1296 N N . SER A 1 164 ? -13.619 -0.182 25.346 1.00 97.75 164 SER A N 1
ATOM 1297 C CA . SER A 1 164 ? -13.858 -1.143 26.422 1.00 97.75 164 SER A CA 1
ATOM 1298 C C . SER A 1 164 ? -13.979 -2.574 25.897 1.00 97.75 164 SER A C 1
ATOM 1300 O O . SER A 1 164 ? -14.082 -2.795 24.694 1.00 97.75 164 SER A O 1
ATOM 1302 N N . ASN A 1 165 ? -13.889 -3.556 26.802 1.00 97.44 165 ASN A N 1
ATOM 1303 C CA . ASN A 1 165 ? -13.952 -4.985 26.474 1.00 97.44 165 ASN A CA 1
ATOM 1304 C C . ASN A 1 165 ? -12.892 -5.417 25.441 1.00 97.44 165 ASN A C 1
ATOM 1306 O O . ASN A 1 165 ? -13.213 -5.803 24.320 1.00 97.44 165 ASN A O 1
ATOM 1310 N N . LEU A 1 166 ? -11.611 -5.344 25.825 1.00 98.50 166 LEU A N 1
ATOM 1311 C CA . LEU A 1 166 ? -10.508 -5.847 25.000 1.00 98.50 166 LEU A CA 1
ATOM 1312 C C . LEU A 1 166 ? -10.683 -7.353 24.745 1.00 98.50 166 LEU A C 1
ATOM 1314 O O . LEU A 1 166 ? -10.755 -8.136 25.695 1.00 98.50 166 LEU A O 1
ATOM 1318 N N . LEU A 1 167 ? -10.720 -7.739 23.472 1.00 98.44 167 LEU A N 1
ATOM 1319 C CA . LEU A 1 167 ? -10.871 -9.121 23.017 1.00 98.44 167 LEU A CA 1
ATOM 1320 C C . LEU A 1 167 ? -9.525 -9.759 22.671 1.00 98.44 167 LEU A C 1
ATOM 1322 O O . LEU A 1 167 ? -9.299 -10.929 22.978 1.00 98.44 167 LEU A O 1
ATOM 1326 N N . TRP A 1 168 ? -8.640 -9.000 22.024 1.00 98.69 168 TRP A N 1
ATOM 1327 C CA . TRP A 1 168 ? -7.351 -9.489 21.542 1.00 98.69 168 TRP A CA 1
ATOM 1328 C C . TRP A 1 168 ? -6.357 -8.338 21.365 1.00 98.69 168 TRP A C 1
ATOM 1330 O O . TRP A 1 168 ? -6.761 -7.206 21.102 1.00 98.69 168 TRP A O 1
ATOM 1340 N N . SER A 1 169 ? -5.063 -8.625 21.495 1.00 98.62 169 SER A N 1
ATOM 1341 C CA . SER A 1 169 ? -3.996 -7.674 21.183 1.00 98.62 169 SER A CA 1
ATOM 1342 C C . SER A 1 169 ? -2.705 -8.385 20.805 1.00 98.62 169 SER A C 1
ATOM 1344 O O . SER A 1 169 ? -2.421 -9.451 21.355 1.00 98.62 169 SER A O 1
ATOM 1346 N N . ASP A 1 170 ? -1.896 -7.729 19.982 1.00 98.69 170 ASP A N 1
ATOM 1347 C CA . ASP A 1 170 ? -0.512 -8.099 19.700 1.00 98.69 170 ASP A CA 1
ATOM 1348 C C . ASP A 1 170 ? 0.351 -6.837 19.611 1.00 98.69 170 ASP A C 1
ATOM 1350 O O . ASP A 1 170 ? -0.075 -5.832 19.040 1.00 98.69 170 ASP A O 1
ATOM 1354 N N . LEU A 1 171 ? 1.520 -6.870 20.241 1.00 98.62 171 LEU A N 1
ATOM 1355 C CA . LEU A 1 171 ? 2.317 -5.687 20.575 1.00 98.62 171 LEU A CA 1
ATOM 1356 C C . LEU A 1 171 ? 3.739 -5.820 20.031 1.00 98.62 171 LEU A C 1
ATOM 1358 O O . LEU A 1 171 ? 4.202 -6.934 19.781 1.00 98.62 171 LEU A O 1
ATOM 1362 N N . ASP A 1 172 ? 4.445 -4.698 19.914 1.00 97.94 172 ASP A N 1
ATOM 1363 C CA . ASP A 1 172 ? 5.861 -4.653 19.527 1.00 97.94 172 ASP A CA 1
ATOM 1364 C C . ASP A 1 172 ? 6.143 -5.232 18.115 1.00 97.94 172 ASP A C 1
ATOM 1366 O O . ASP A 1 172 ? 7.209 -5.802 17.850 1.00 97.94 172 ASP A O 1
ATOM 1370 N N . ASN A 1 173 ? 5.193 -5.092 17.179 1.00 98.19 173 ASN A N 1
ATOM 1371 C CA . ASN A 1 173 ? 5.398 -5.457 15.773 1.00 98.19 173 ASN A CA 1
ATOM 1372 C C . ASN A 1 173 ? 6.206 -4.377 15.031 1.00 98.19 173 ASN A C 1
ATOM 1374 O O . ASN A 1 173 ? 6.189 -3.207 15.395 1.00 98.19 173 ASN A O 1
ATOM 1378 N N . SER A 1 174 ? 6.904 -4.736 13.951 1.00 97.44 174 SER A N 1
ATOM 1379 C CA . SER A 1 174 ? 7.593 -3.757 13.093 1.00 97.44 174 SER A CA 1
ATOM 1380 C C . SER A 1 174 ? 7.716 -4.247 11.653 1.00 97.44 174 SER A C 1
ATOM 1382 O O . SER A 1 174 ? 7.758 -5.449 11.387 1.00 97.44 174 SER A O 1
ATOM 1384 N N . PHE A 1 175 ? 7.783 -3.297 10.723 1.00 96.88 175 PHE A N 1
ATOM 1385 C CA . PHE A 1 175 ? 7.839 -3.534 9.283 1.00 96.88 175 PHE A CA 1
ATOM 1386 C C . PHE A 1 175 ? 8.969 -2.714 8.663 1.00 96.88 175 PHE A C 1
ATOM 1388 O O . PHE A 1 175 ? 9.090 -1.512 8.913 1.00 96.88 175 PHE A O 1
ATOM 1395 N N . ALA A 1 176 ? 9.797 -3.384 7.858 1.00 95.50 176 ALA A N 1
ATOM 1396 C CA . ALA A 1 176 ? 11.010 -2.821 7.266 1.00 95.50 176 ALA A CA 1
ATOM 1397 C C . ALA A 1 176 ? 10.743 -1.926 6.044 1.00 95.50 176 ALA A C 1
ATOM 1399 O O . ALA A 1 176 ? 11.653 -1.246 5.574 1.00 95.50 176 ALA A O 1
ATOM 1400 N N . GLU A 1 177 ? 9.507 -1.910 5.547 1.00 93.19 177 GLU A N 1
ATOM 1401 C CA . GLU A 1 177 ? 9.073 -1.116 4.407 1.00 93.19 177 GLU A CA 1
ATOM 1402 C C . GLU A 1 177 ? 7.709 -0.466 4.677 1.00 93.19 177 GLU A C 1
ATOM 1404 O O . GLU A 1 177 ? 6.843 -1.047 5.338 1.00 93.19 177 GLU A O 1
ATOM 1409 N N . ALA A 1 178 ? 7.493 0.718 4.102 1.00 95.00 178 ALA A N 1
ATOM 1410 C CA . ALA A 1 178 ? 6.152 1.270 3.946 1.00 95.00 178 ALA A CA 1
ATOM 1411 C C . ALA A 1 178 ? 5.341 0.393 2.977 1.00 95.00 178 ALA A C 1
ATOM 1413 O O . ALA A 1 178 ? 5.877 -0.099 1.979 1.00 95.00 178 ALA A O 1
ATOM 1414 N N . GLY A 1 179 ? 4.053 0.195 3.244 1.00 95.62 179 GLY A N 1
ATOM 1415 C CA . GLY A 1 179 ? 3.202 -0.614 2.375 1.00 95.62 179 GLY A CA 1
ATOM 1416 C C . GLY A 1 179 ? 1.977 -1.177 3.074 1.00 95.62 179 GLY A C 1
ATOM 1417 O O . GLY A 1 179 ? 1.568 -0.690 4.122 1.00 95.62 179 GLY A O 1
ATOM 1418 N N . TYR A 1 180 ? 1.380 -2.198 2.465 1.00 96.44 180 TYR A N 1
ATOM 1419 C CA . TYR A 1 180 ? 0.223 -2.895 3.014 1.00 96.44 180 TYR A CA 1
ATOM 1420 C C . TYR A 1 180 ? 0.665 -4.122 3.806 1.00 96.44 180 TYR A C 1
ATOM 1422 O O . TYR A 1 180 ? 1.270 -5.046 3.259 1.00 96.44 180 TYR A O 1
ATOM 1430 N N . HIS A 1 181 ? 0.333 -4.128 5.090 1.00 96.50 181 HIS A N 1
ATOM 1431 C CA . HIS A 1 181 ? 0.769 -5.120 6.060 1.00 96.50 181 HIS A CA 1
ATOM 1432 C C . HIS A 1 181 ? -0.419 -5.678 6.831 1.00 96.50 181 HIS A C 1
ATOM 1434 O O . HIS A 1 181 ? -1.559 -5.230 6.703 1.00 96.50 181 HIS A O 1
ATOM 1440 N N . GLY A 1 182 ? -0.150 -6.663 7.678 1.00 95.88 182 GLY A N 1
ATOM 1441 C CA . GLY A 1 182 ? -1.134 -7.070 8.663 1.00 95.88 182 GLY A CA 1
ATOM 1442 C C . GLY A 1 182 ? -0.605 -8.089 9.648 1.00 95.88 182 GLY A C 1
ATOM 1443 O O . GLY A 1 182 ? 0.277 -8.886 9.319 1.00 95.88 182 GLY A O 1
ATOM 1444 N N . VAL A 1 183 ? -1.216 -8.104 10.823 1.00 97.75 183 VAL A N 1
ATOM 1445 C CA . VAL A 1 183 ? -0.884 -8.986 11.941 1.00 97.75 183 VAL A CA 1
ATOM 1446 C C . VAL A 1 183 ? -1.927 -10.093 12.029 1.00 97.75 183 VAL A C 1
ATOM 1448 O O . VAL A 1 183 ? -3.133 -9.827 12.019 1.00 97.75 183 VAL A O 1
ATOM 1451 N N . ALA A 1 184 ? -1.465 -11.344 12.053 1.00 96.69 184 ALA A N 1
ATOM 1452 C CA . ALA A 1 184 ? -2.338 -12.508 12.144 1.00 96.69 184 ALA A CA 1
ATOM 1453 C C . ALA A 1 184 ? -2.994 -12.591 13.529 1.00 96.69 184 ALA A C 1
ATOM 1455 O O . ALA A 1 184 ? -2.341 -12.417 14.552 1.00 96.69 184 ALA A O 1
ATOM 1456 N N . VAL A 1 185 ? -4.287 -12.904 13.551 1.00 97.38 185 VAL A N 1
ATOM 1457 C CA . VAL A 1 185 ? -5.054 -13.138 14.776 1.00 97.38 185 VAL A CA 1
ATOM 1458 C C . VAL A 1 185 ? -5.115 -14.644 15.006 1.00 97.38 185 VAL A C 1
ATOM 1460 O O . VAL A 1 185 ? -5.884 -15.355 14.354 1.00 97.38 185 VAL A O 1
ATOM 1463 N N . ASP A 1 186 ? -4.263 -15.124 15.911 1.00 93.19 186 ASP A N 1
ATOM 1464 C CA . ASP A 1 186 ? -4.165 -16.533 16.294 1.00 93.19 186 ASP A CA 1
ATOM 1465 C C . ASP A 1 186 ? -4.280 -16.686 17.827 1.00 93.19 186 ASP A C 1
ATOM 1467 O O . ASP A 1 186 ? -3.515 -16.053 18.563 1.00 93.19 186 ASP A O 1
ATOM 1471 N N . PRO A 1 187 ? -5.229 -17.494 18.342 1.00 94.25 187 PRO A N 1
ATOM 1472 C CA . PRO A 1 187 ? -6.286 -18.191 17.603 1.00 94.25 187 PRO A CA 1
ATOM 1473 C C . PRO A 1 187 ? -7.278 -17.224 16.926 1.00 94.25 187 PRO A C 1
ATOM 1475 O O . PRO A 1 187 ? -7.468 -16.113 17.426 1.00 94.25 187 PRO A O 1
ATOM 1478 N N . PRO A 1 188 ? -7.956 -17.648 15.837 1.00 96.31 188 PRO A N 1
ATOM 1479 C CA . PRO A 1 188 ? -9.005 -16.859 15.192 1.00 96.31 188 PRO A CA 1
ATOM 1480 C C . PRO A 1 188 ? -10.045 -16.333 16.186 1.00 96.31 188 PRO A C 1
ATOM 1482 O O . PRO A 1 188 ? -10.595 -17.099 16.985 1.00 96.31 188 PRO A O 1
ATOM 1485 N N . LEU A 1 189 ? -10.346 -15.036 16.117 1.00 97.44 189 LEU A N 1
ATOM 1486 C CA . LEU A 1 189 ? -11.256 -14.377 17.053 1.00 97.44 189 LEU A CA 1
ATOM 1487 C C . LEU A 1 189 ? -12.689 -14.410 16.520 1.00 97.44 189 LEU A C 1
ATOM 1489 O O . LEU A 1 189 ? -12.993 -13.767 15.520 1.00 97.44 189 LEU A O 1
ATOM 1493 N N . ALA A 1 190 ? -13.578 -15.132 17.202 1.00 97.19 190 ALA A N 1
ATOM 1494 C CA . ALA A 1 190 ? -14.994 -15.168 16.850 1.00 97.19 190 ALA A CA 1
ATOM 1495 C C . ALA A 1 190 ? -15.645 -13.788 17.030 1.00 97.19 190 ALA A C 1
ATOM 1497 O O . ALA A 1 190 ? -15.520 -13.175 18.090 1.00 97.19 190 ALA A O 1
ATOM 1498 N N . VAL A 1 191 ? -16.392 -13.345 16.022 1.00 97.12 191 VAL A N 1
ATOM 1499 C CA . VAL A 1 191 ? -17.206 -12.127 16.053 1.00 97.12 191 VAL A CA 1
ATOM 1500 C C . VAL A 1 191 ? -18.634 -12.459 15.638 1.00 97.12 191 VAL A C 1
ATOM 1502 O O . VAL A 1 191 ? -18.871 -13.335 14.805 1.00 97.12 191 VAL A O 1
ATOM 1505 N N . THR A 1 192 ? -19.597 -11.793 16.267 1.00 96.69 192 THR A N 1
ATOM 1506 C CA . THR A 1 192 ? -21.027 -12.072 16.080 1.00 96.69 192 THR A CA 1
ATOM 1507 C C . THR A 1 192 ? -21.648 -11.036 15.154 1.00 96.69 192 THR A C 1
ATOM 1509 O O . THR A 1 192 ? -21.371 -9.843 15.273 1.00 96.69 192 THR A O 1
ATOM 1512 N N . HIS A 1 193 ? -22.521 -11.488 14.259 1.00 96.94 193 HIS A N 1
ATOM 1513 C CA . HIS A 1 193 ? -23.319 -10.630 13.395 1.00 96.94 193 HIS A CA 1
ATOM 1514 C C . HIS A 1 193 ? -24.032 -9.525 14.183 1.00 96.94 193 HIS A C 1
ATOM 1516 O O . HIS A 1 193 ? -24.726 -9.794 15.168 1.00 96.94 193 HIS A O 1
ATOM 1522 N N . GLY A 1 194 ? -23.935 -8.291 13.687 1.00 96.62 194 GLY A N 1
ATOM 1523 C CA . GLY A 1 194 ? -24.658 -7.145 14.239 1.00 96.62 194 GLY A CA 1
ATOM 1524 C C . GLY A 1 194 ? -24.057 -6.547 15.515 1.00 96.62 194 GLY A C 1
ATOM 1525 O O . GLY A 1 194 ? -24.514 -5.481 15.925 1.00 96.62 194 GLY A O 1
ATOM 1526 N N . ASN A 1 195 ? -23.047 -7.184 16.113 1.00 96.56 195 ASN A N 1
ATOM 1527 C CA . ASN A 1 195 ? -22.279 -6.605 17.214 1.00 96.56 195 ASN A CA 1
ATOM 1528 C C . ASN A 1 195 ? -21.145 -5.732 16.671 1.00 96.56 195 ASN A C 1
ATOM 1530 O O . ASN A 1 195 ? -20.671 -5.936 15.555 1.00 96.56 195 ASN A O 1
ATOM 1534 N N . ASP A 1 196 ? -20.704 -4.767 17.469 1.00 96.62 196 ASP A N 1
ATOM 1535 C CA . ASP A 1 196 ? -19.544 -3.962 17.115 1.00 96.62 196 ASP A CA 1
ATOM 1536 C C . ASP A 1 196 ? -18.254 -4.787 17.266 1.00 96.62 196 ASP A C 1
ATOM 1538 O O . ASP A 1 196 ? -18.110 -5.597 18.176 1.00 96.62 196 ASP A O 1
ATOM 1542 N N . VAL A 1 197 ? -17.293 -4.568 16.371 1.00 98.44 197 VAL A N 1
ATOM 1543 C CA . VAL A 1 197 ? -15.902 -5.001 16.545 1.00 98.44 197 VAL A CA 1
ATOM 1544 C C . VAL A 1 197 ? -14.990 -3.853 16.146 1.00 98.44 197 VAL A C 1
ATOM 1546 O O . VAL A 1 197 ? -15.135 -3.266 15.073 1.00 98.44 197 VAL A O 1
ATOM 1549 N N . ILE A 1 198 ? -14.065 -3.495 17.028 1.00 98.75 198 ILE A N 1
ATOM 1550 C CA . ILE A 1 198 ? -13.259 -2.288 16.889 1.00 98.75 198 ILE A CA 1
ATOM 1551 C C . ILE A 1 198 ? -11.798 -2.681 16.739 1.00 98.75 198 ILE A C 1
ATOM 1553 O O . ILE A 1 198 ? -11.185 -3.157 17.692 1.00 98.75 198 ILE A O 1
ATOM 1557 N N . ALA A 1 199 ? -11.241 -2.456 15.552 1.00 98.81 199 ALA A N 1
ATOM 1558 C CA . ALA A 1 199 ? -9.816 -2.601 15.292 1.00 98.81 199 ALA A CA 1
ATOM 1559 C C . ALA A 1 199 ? -9.104 -1.294 15.638 1.00 98.81 199 ALA A C 1
ATOM 1561 O O . ALA A 1 199 ? -9.524 -0.226 15.192 1.00 98.81 199 ALA A O 1
ATOM 1562 N N . VAL A 1 200 ? -8.028 -1.374 16.412 1.00 98.88 200 VAL A N 1
ATOM 1563 C CA . VAL A 1 200 ? -7.210 -0.222 16.799 1.00 98.88 200 VAL A CA 1
ATOM 1564 C C . VAL A 1 200 ? -5.761 -0.538 16.497 1.00 98.88 200 VAL A C 1
ATOM 1566 O O . VAL A 1 200 ? -5.281 -1.615 16.846 1.00 98.88 200 VAL A O 1
ATOM 1569 N N . VAL A 1 201 ? -5.066 0.411 15.882 1.00 98.88 201 VAL A N 1
ATOM 1570 C CA . VAL A 1 201 ? -3.638 0.298 15.604 1.00 98.88 201 VAL A CA 1
ATOM 1571 C C . VAL A 1 201 ? -2.938 1.558 16.089 1.00 98.88 201 VAL A C 1
ATOM 1573 O O . VAL A 1 201 ? -3.334 2.678 15.754 1.00 98.88 201 VAL A O 1
ATOM 1576 N N . LYS A 1 202 ? -1.895 1.374 16.892 1.00 98.81 202 LYS A N 1
ATOM 1577 C CA . LYS A 1 202 ? -0.899 2.401 17.182 1.00 98.81 202 LYS A CA 1
ATOM 1578 C C . LYS A 1 202 ? 0.225 2.246 16.175 1.00 98.81 202 LYS A C 1
ATOM 1580 O O . LYS A 1 202 ? 0.828 1.183 16.079 1.00 98.81 202 LYS A O 1
ATOM 1585 N N . PHE A 1 203 ? 0.513 3.323 15.475 1.00 98.69 203 PHE A N 1
ATOM 1586 C CA . PHE A 1 203 ? 1.569 3.411 14.488 1.00 98.69 203 PHE A CA 1
ATOM 1587 C C . PHE A 1 203 ? 2.720 4.224 15.055 1.00 98.69 203 PHE A C 1
ATOM 1589 O O . PHE A 1 203 ? 2.490 5.347 15.504 1.00 98.69 203 PHE A O 1
ATOM 1596 N N . THR A 1 204 ? 3.935 3.680 15.002 1.00 98.62 204 THR A N 1
ATOM 1597 C CA . THR A 1 204 ? 5.167 4.408 15.323 1.00 98.62 204 THR A CA 1
ATOM 1598 C C . THR A 1 204 ? 6.154 4.294 14.167 1.00 98.62 204 THR A C 1
ATOM 1600 O O . THR A 1 204 ? 6.819 3.270 13.979 1.00 98.62 204 THR A O 1
ATOM 1603 N N . ASN A 1 205 ? 6.278 5.368 13.397 1.00 98.50 205 ASN A N 1
ATOM 1604 C CA . ASN A 1 205 ? 7.223 5.462 12.290 1.00 98.50 205 ASN A CA 1
ATOM 1605 C C . ASN A 1 205 ? 8.661 5.685 12.779 1.00 98.50 205 ASN A C 1
ATOM 1607 O O . ASN A 1 205 ? 8.901 6.135 13.904 1.00 98.50 205 ASN A O 1
ATOM 1611 N N . VAL A 1 206 ? 9.633 5.391 11.914 1.00 98.25 206 VAL A N 1
ATOM 1612 C CA . VAL A 1 206 ? 11.044 5.743 12.130 1.00 98.25 206 VAL A CA 1
ATOM 1613 C C . VAL A 1 206 ? 11.257 7.250 12.004 1.00 98.25 206 VAL A C 1
ATOM 1615 O O . VAL A 1 206 ? 12.013 7.820 12.792 1.00 98.25 206 VAL A O 1
ATOM 1618 N N . SER A 1 207 ? 10.635 7.892 11.012 1.00 97.56 207 SER A N 1
ATOM 1619 C CA . SER A 1 207 ? 10.923 9.286 10.670 1.00 97.56 207 SER A CA 1
ATOM 1620 C C . SER A 1 207 ? 9.717 10.121 10.253 1.00 97.56 207 SER A C 1
ATOM 1622 O O . SER A 1 207 ? 9.683 11.301 10.598 1.00 97.56 207 SER A O 1
ATOM 1624 N N . ASP A 1 208 ? 8.744 9.556 9.537 1.00 97.00 208 ASP A N 1
ATOM 1625 C CA . ASP A 1 208 ? 7.593 10.329 9.065 1.00 97.00 208 ASP A CA 1
ATOM 1626 C C . ASP A 1 208 ? 6.606 10.647 10.204 1.00 97.00 208 ASP A C 1
ATOM 1628 O O . ASP A 1 208 ? 6.156 9.754 10.923 1.00 97.00 208 ASP A O 1
ATOM 1632 N N . GLU A 1 209 ? 6.241 11.922 10.354 1.00 98.25 209 GLU A N 1
ATOM 1633 C CA . GLU A 1 209 ? 5.341 12.427 11.407 1.00 98.25 209 GLU A CA 1
ATOM 1634 C C . GLU A 1 209 ? 3.850 12.256 11.066 1.00 98.25 209 GLU A C 1
ATOM 1636 O O . GLU A 1 209 ? 2.985 12.700 11.827 1.00 98.25 209 GLU A O 1
ATOM 1641 N N . TYR A 1 210 ? 3.536 11.603 9.941 1.00 98.12 210 TYR A N 1
ATOM 1642 C CA . TYR A 1 210 ? 2.177 11.268 9.509 1.00 98.12 210 TYR A CA 1
ATOM 1643 C C . TYR A 1 210 ? 1.937 9.744 9.519 1.00 98.12 210 TYR A C 1
ATOM 1645 O O . TYR A 1 210 ? 1.813 9.122 8.461 1.00 98.12 210 TYR A O 1
ATOM 1653 N N . PRO A 1 211 ? 1.888 9.100 10.701 1.00 98.12 211 PRO A N 1
ATOM 1654 C CA . PRO A 1 211 ? 1.872 7.642 10.812 1.00 98.12 211 PRO A CA 1
ATOM 1655 C C . PRO A 1 211 ? 0.497 6.996 10.598 1.00 98.12 211 PRO A C 1
ATOM 1657 O O . PRO A 1 211 ? 0.432 5.791 10.374 1.00 98.12 211 PRO A O 1
ATOM 1660 N N . VAL A 1 212 ? -0.608 7.748 10.678 1.00 98.44 212 VAL A N 1
ATOM 1661 C CA . VAL A 1 212 ? -1.956 7.171 10.537 1.00 98.44 212 VAL A CA 1
ATOM 1662 C C . VAL A 1 212 ? -2.345 7.143 9.056 1.00 98.44 212 VAL A C 1
ATOM 1664 O O . VAL A 1 212 ? -2.456 8.218 8.460 1.00 98.44 212 VAL A O 1
ATOM 1667 N N . PRO A 1 213 ? -2.576 5.964 8.452 1.00 97.94 213 PRO A N 1
ATOM 1668 C CA . PRO A 1 213 ? -2.962 5.860 7.050 1.00 97.94 213 PRO A CA 1
ATOM 1669 C C . PRO A 1 213 ? -4.439 6.228 6.863 1.00 97.94 213 PRO A C 1
ATOM 1671 O O . PRO A 1 213 ? -5.296 5.829 7.659 1.00 97.94 213 PRO A O 1
ATOM 1674 N N . VAL A 1 214 ? -4.743 6.993 5.818 1.00 97.69 214 VAL A N 1
ATOM 1675 C CA . VAL A 1 214 ? -6.079 7.552 5.590 1.00 97.69 214 VAL A CA 1
ATOM 1676 C C . VAL A 1 214 ? -6.468 7.426 4.119 1.00 97.69 214 VAL A C 1
ATOM 1678 O O . VAL A 1 214 ? -5.644 7.629 3.224 1.00 97.69 214 VAL A O 1
ATOM 1681 N N . ASP A 1 215 ? -7.740 7.126 3.902 1.00 97.31 215 ASP A N 1
ATOM 1682 C CA . ASP A 1 215 ? -8.424 7.216 2.624 1.00 97.31 215 ASP A CA 1
ATOM 1683 C C . ASP A 1 215 ? -9.291 8.479 2.584 1.00 97.31 215 ASP A C 1
ATOM 1685 O O . ASP A 1 215 ? -10.018 8.789 3.526 1.00 97.31 215 ASP A O 1
ATOM 1689 N N . THR A 1 216 ? -9.195 9.217 1.490 1.00 95.75 216 THR A N 1
ATOM 1690 C CA . THR A 1 216 ? -9.987 10.419 1.184 1.00 95.75 216 THR A CA 1
ATOM 1691 C C . THR A 1 216 ? -10.705 10.290 -0.155 1.00 95.75 216 THR A C 1
ATOM 1693 O O . THR A 1 216 ? -11.222 11.275 -0.679 1.00 95.75 216 THR A O 1
ATOM 1696 N N . GLU A 1 217 ? -10.664 9.108 -0.767 1.00 92.94 217 GLU A N 1
ATOM 1697 C CA . GLU A 1 217 ? -11.260 8.830 -2.063 1.00 92.94 217 GLU A CA 1
ATOM 1698 C C . GLU A 1 217 ? -12.474 7.914 -1.895 1.00 92.94 217 GLU A C 1
ATOM 1700 O O . GLU A 1 217 ? -12.391 6.808 -1.367 1.00 92.94 217 GLU A O 1
ATOM 1705 N N . GLY A 1 218 ? -13.615 8.350 -2.426 1.00 83.88 218 GLY A N 1
ATOM 1706 C CA . GLY A 1 218 ? -14.875 7.621 -2.291 1.00 83.88 218 GLY A CA 1
ATOM 1707 C C . GLY A 1 218 ? -15.754 8.164 -1.159 1.00 83.88 218 GLY A C 1
ATOM 1708 O O . GLY A 1 218 ? -15.582 9.312 -0.755 1.00 83.88 218 GLY A O 1
ATOM 1709 N N . PRO A 1 219 ? -16.787 7.411 -0.740 1.00 89.94 219 PRO A N 1
ATOM 1710 C CA . PRO A 1 219 ? -17.638 7.809 0.376 1.00 89.94 219 PRO A CA 1
ATOM 1711 C C . PRO A 1 219 ? -16.890 7.675 1.706 1.00 89.94 219 PRO A C 1
ATOM 1713 O O . PRO A 1 219 ? -16.172 6.697 1.890 1.00 89.94 219 PRO A O 1
ATOM 1716 N N . ASP A 1 220 ? -17.123 8.617 2.616 1.00 92.44 220 ASP A N 1
ATOM 1717 C CA . ASP A 1 220 ? -16.627 8.593 3.991 1.00 92.44 220 ASP A CA 1
ATOM 1718 C C . ASP A 1 220 ? -17.680 8.069 4.984 1.00 92.44 220 ASP A C 1
ATOM 1720 O O . ASP A 1 220 ? -18.894 8.166 4.755 1.00 92.44 220 ASP A O 1
ATOM 1724 N N . GLU A 1 221 ? -17.221 7.529 6.115 1.00 94.50 221 GLU A N 1
ATOM 1725 C CA . GLU A 1 221 ? -18.091 6.928 7.124 1.00 94.50 221 GLU A CA 1
ATOM 1726 C C . GLU A 1 221 ? -18.060 7.668 8.471 1.00 94.50 221 GLU A C 1
ATOM 1728 O O . GLU A 1 221 ? -17.207 7.466 9.341 1.00 94.50 221 GLU A O 1
ATOM 1733 N N . THR A 1 222 ? -19.091 8.480 8.713 1.00 96.50 222 THR A N 1
ATOM 1734 C CA . THR A 1 222 ? -19.287 9.137 10.015 1.00 96.50 222 THR A CA 1
ATOM 1735 C C . THR A 1 222 ? -19.574 8.115 11.118 1.00 96.50 222 THR A C 1
ATOM 1737 O O . THR A 1 222 ? -20.426 7.233 10.959 1.00 96.50 222 THR A O 1
ATOM 1740 N N . GLY A 1 223 ? -18.936 8.248 12.279 1.00 96.56 223 GLY A N 1
ATOM 1741 C CA . GLY A 1 223 ? -19.182 7.354 13.413 1.00 96.56 223 GLY A CA 1
ATOM 1742 C C . GLY A 1 223 ? -18.443 6.016 13.341 1.00 96.56 223 GLY A C 1
ATOM 1743 O O . GLY A 1 223 ? -18.702 5.132 14.167 1.00 96.56 223 GLY A O 1
ATOM 1744 N N . ARG A 1 224 ? -17.577 5.820 12.338 1.00 97.06 224 ARG A N 1
ATOM 1745 C CA . ARG A 1 224 ? -16.943 4.526 12.045 1.00 97.06 224 ARG A CA 1
ATOM 1746 C C . ARG A 1 224 ? -15.439 4.537 12.177 1.00 97.06 224 ARG A C 1
ATOM 1748 O O . ARG A 1 224 ? -14.891 3.574 12.710 1.00 97.06 224 ARG A O 1
ATOM 1755 N N . THR A 1 225 ? -14.779 5.595 11.743 1.00 97.69 225 THR A N 1
ATOM 1756 C CA . THR A 1 225 ? -13.322 5.658 11.736 1.00 97.69 225 THR A CA 1
ATOM 1757 C C . THR A 1 225 ? -12.837 6.848 12.549 1.00 97.69 225 THR A C 1
ATOM 1759 O O . THR A 1 225 ? -13.436 7.923 12.567 1.00 97.69 225 THR A O 1
ATOM 1762 N N . TYR A 1 226 ? -11.772 6.630 13.313 1.00 98.44 226 TYR A N 1
ATOM 1763 C CA . TYR A 1 226 ? -11.276 7.604 14.270 1.00 98.44 226 TYR A CA 1
ATOM 1764 C C . TYR A 1 226 ? -9.765 7.623 14.294 1.00 98.44 226 TYR A C 1
ATOM 1766 O O . TYR A 1 226 ? -9.102 6.596 14.158 1.00 98.44 226 TYR A O 1
ATOM 1774 N N . ARG A 1 227 ? -9.220 8.793 14.598 1.00 97.50 227 ARG A N 1
ATOM 1775 C CA . ARG A 1 227 ? -7.799 8.956 14.884 1.00 97.50 227 ARG A CA 1
ATOM 1776 C C . ARG A 1 227 ? -7.553 9.553 16.257 1.00 97.50 227 ARG A C 1
ATOM 1778 O O . ARG A 1 227 ? -8.416 10.229 16.821 1.00 97.50 227 ARG A O 1
ATOM 1785 N N . SER A 1 228 ? -6.352 9.351 16.777 1.00 98.00 228 SER A N 1
ATOM 1786 C CA . SER A 1 228 ? -5.895 9.964 18.018 1.00 98.00 228 SER A CA 1
ATOM 1787 C C . SER A 1 228 ? -4.376 10.146 18.035 1.00 98.00 228 SER A C 1
ATOM 1789 O O . SER A 1 228 ? -3.635 9.353 17.469 1.00 98.00 228 SER A O 1
ATOM 1791 N N . CYS A 1 229 ? -3.906 11.175 18.742 1.00 97.69 229 CYS A N 1
ATOM 1792 C CA . CYS A 1 229 ? -2.480 11.377 19.008 1.00 97.69 229 CYS A CA 1
ATOM 1793 C C . CYS A 1 229 ? -1.956 10.632 20.235 1.00 97.69 229 CYS A C 1
ATOM 1795 O O . CYS A 1 229 ? -0.752 10.599 20.455 1.00 97.69 229 CYS A O 1
ATOM 1797 N N . SER A 1 230 ? -2.830 10.072 21.074 1.00 96.88 230 SER A N 1
ATOM 1798 C CA . SER A 1 230 ? -2.413 9.460 22.343 1.00 96.88 230 SER A CA 1
ATOM 1799 C C . SER A 1 230 ? -3.101 8.137 22.671 1.00 96.88 230 SER A C 1
ATOM 1801 O O . SER A 1 230 ? -2.807 7.554 23.714 1.00 96.88 230 SER A O 1
ATOM 1803 N N . GLY A 1 231 ? -4.080 7.711 21.868 1.00 97.12 231 GLY A N 1
ATOM 1804 C CA . GLY A 1 231 ? -4.913 6.530 22.129 1.00 97.12 231 GLY A CA 1
ATOM 1805 C C . GLY A 1 231 ? -5.764 6.622 23.404 1.00 97.12 231 GLY A C 1
ATOM 1806 O O . GLY A 1 231 ? -6.403 5.655 23.808 1.00 97.12 231 GLY A O 1
ATOM 1807 N N . SER A 1 232 ? -5.774 7.773 24.084 1.00 97.31 232 SER A N 1
ATOM 1808 C CA . SER A 1 232 ? -6.401 7.930 25.401 1.00 97.31 232 SER A CA 1
ATOM 1809 C C . SER A 1 232 ? -7.900 8.214 25.296 1.00 97.31 232 SER A C 1
ATOM 1811 O O . SER A 1 232 ? -8.369 8.794 24.315 1.00 97.31 232 SER A O 1
ATOM 1813 N N . ALA A 1 233 ? -8.664 7.892 26.339 1.00 96.88 233 ALA A N 1
ATOM 1814 C CA . ALA A 1 233 ? -10.087 8.222 26.378 1.00 96.88 233 ALA A CA 1
ATOM 1815 C C . ALA A 1 233 ? -10.339 9.727 26.123 1.00 96.88 233 ALA A C 1
ATOM 1817 O O . ALA A 1 233 ? -9.653 10.589 26.678 1.00 96.88 233 ALA A O 1
ATOM 1818 N N . GLY A 1 234 ? -11.299 10.044 25.249 1.00 96.06 234 GLY A N 1
ATOM 1819 C CA . GLY A 1 234 ? -11.659 11.415 24.849 1.00 96.06 234 GLY A CA 1
ATOM 1820 C C . GLY A 1 234 ? -10.708 12.097 23.849 1.00 96.06 234 GLY A C 1
ATOM 1821 O O . GLY A 1 234 ? -10.965 13.224 23.412 1.00 96.06 234 GLY A O 1
ATOM 1822 N N . SER A 1 235 ? -9.616 11.438 23.452 1.00 97.19 235 SER A N 1
ATOM 1823 C CA . SER A 1 235 ? -8.680 11.970 22.447 1.00 97.19 235 SER A CA 1
ATOM 1824 C C . SER A 1 235 ? -9.074 11.648 21.000 1.00 97.19 235 SER A C 1
ATOM 1826 O O . SER A 1 235 ? -8.543 12.267 20.082 1.00 97.19 235 SER A O 1
ATOM 1828 N N . TRP A 1 236 ? -10.015 10.723 20.807 1.00 98.12 236 TRP A N 1
ATOM 1829 C CA . TRP A 1 236 ? -10.472 10.274 19.495 1.00 98.12 236 TRP A CA 1
ATOM 1830 C C . TRP A 1 236 ? -11.218 11.375 18.738 1.00 98.12 236 TRP A C 1
ATOM 1832 O O . TRP A 1 236 ? -11.988 12.142 19.326 1.00 98.12 236 TRP A O 1
ATOM 1842 N N . ARG A 1 237 ? -10.945 11.480 17.439 1.00 97.44 237 ARG A N 1
ATOM 1843 C CA . ARG A 1 237 ? -11.585 12.404 16.495 1.00 97.44 237 ARG A CA 1
ATOM 1844 C C . ARG A 1 237 ? -12.134 11.606 15.331 1.00 97.44 237 ARG A C 1
ATOM 1846 O O . ARG A 1 237 ? -11.426 10.737 14.828 1.00 97.44 237 ARG A O 1
ATOM 1853 N N . ASP A 1 238 ? -13.384 11.873 14.990 1.00 97.94 238 ASP A N 1
ATOM 1854 C CA . ASP A 1 238 ? -14.142 11.146 13.975 1.00 97.94 238 ASP A CA 1
ATOM 1855 C C . ASP A 1 238 ? -13.702 11.623 12.592 1.00 97.94 238 ASP A C 1
ATOM 1857 O O . ASP A 1 238 ? -13.762 12.819 12.303 1.00 97.94 238 ASP A O 1
ATOM 1861 N N . MET A 1 239 ? -13.188 10.712 11.772 1.00 97.00 239 MET A N 1
ATOM 1862 C CA . MET A 1 239 ? -12.563 11.085 10.507 1.00 97.00 239 MET A CA 1
ATOM 1863 C C . MET A 1 239 ? -13.582 11.486 9.444 1.00 97.00 239 MET A C 1
ATOM 1865 O O . MET A 1 239 ? -13.345 12.481 8.758 1.00 97.00 239 MET A O 1
ATOM 1869 N N . GLY A 1 240 ? -14.731 10.810 9.374 1.00 96.25 240 GLY A N 1
ATOM 1870 C CA . GLY A 1 240 ? -15.805 11.188 8.456 1.00 96.25 240 GLY A CA 1
ATOM 1871 C C . GLY A 1 240 ? -16.369 12.566 8.800 1.00 96.25 240 GLY A C 1
ATOM 1872 O O . GLY A 1 240 ? -16.481 13.434 7.946 1.00 96.25 240 GLY A O 1
ATOM 1873 N N . VAL A 1 241 ? -16.635 12.834 10.084 1.00 96.19 241 VAL A N 1
ATOM 1874 C CA . VAL A 1 241 ? -17.219 14.126 10.502 1.00 96.19 241 VAL A CA 1
ATOM 1875 C C . VAL A 1 241 ? -16.258 15.302 10.330 1.00 96.19 241 VAL A C 1
ATOM 1877 O O . VAL A 1 241 ? -16.679 16.388 9.928 1.00 96.19 241 VAL A O 1
ATOM 1880 N N . ASP A 1 242 ? -14.995 15.125 10.716 1.00 94.31 242 ASP A N 1
ATOM 1881 C CA . ASP A 1 242 ? -14.058 16.243 10.803 1.00 94.31 242 ASP A CA 1
ATOM 1882 C C . ASP A 1 242 ? -13.268 16.459 9.495 1.00 94.31 242 ASP A C 1
ATOM 1884 O O . ASP A 1 242 ? -12.717 17.550 9.303 1.00 94.31 242 ASP A O 1
ATOM 1888 N N . TYR A 1 243 ? -13.172 15.442 8.623 1.00 93.81 243 TYR A N 1
ATOM 1889 C CA . TYR A 1 243 ? -12.238 15.428 7.488 1.00 93.81 243 TYR A CA 1
ATOM 1890 C C . TYR A 1 243 ? -12.752 14.786 6.190 1.00 93.81 243 TYR A C 1
ATOM 1892 O O . TYR A 1 243 ? -11.968 14.762 5.243 1.00 93.81 243 TYR A O 1
ATOM 1900 N N . ASP A 1 244 ? -13.999 14.302 6.124 1.00 95.94 244 ASP A N 1
ATOM 1901 C CA . ASP A 1 244 ? -14.542 13.570 4.965 1.00 95.94 244 ASP A CA 1
ATOM 1902 C C . ASP A 1 244 ? -13.601 12.417 4.534 1.00 95.94 244 ASP A C 1
ATOM 1904 O O . ASP A 1 244 ? -13.190 12.313 3.376 1.00 95.94 244 ASP A O 1
ATOM 1908 N N . ALA A 1 245 ? -13.154 11.611 5.505 1.00 96.75 245 ALA A N 1
ATOM 1909 C CA . ALA A 1 245 ? -12.088 10.627 5.319 1.00 96.75 245 ALA A CA 1
ATOM 1910 C C . ALA A 1 245 ? -12.268 9.381 6.199 1.00 96.75 245 ALA A C 1
ATOM 1912 O O . ALA A 1 245 ? -12.947 9.433 7.223 1.00 96.75 245 ALA A O 1
ATOM 1913 N N . ASP A 1 246 ? -11.557 8.302 5.869 1.00 97.94 246 ASP A N 1
ATOM 1914 C CA . ASP A 1 246 ? -11.552 7.052 6.628 1.00 97.94 246 ASP A CA 1
ATOM 1915 C C . ASP A 1 246 ? -10.148 6.567 6.979 1.00 97.94 246 ASP A C 1
ATOM 1917 O O . ASP A 1 246 ? -9.197 6.712 6.220 1.00 97.94 246 ASP A O 1
ATOM 1921 N N . VAL A 1 247 ? -9.992 5.960 8.154 1.00 98.00 247 VAL A N 1
ATOM 1922 C CA . VAL A 1 247 ? -8.724 5.319 8.531 1.00 98.00 247 VAL A CA 1
ATOM 1923 C C . VAL A 1 247 ? -8.565 3.999 7.775 1.00 98.00 247 VAL A C 1
ATOM 1925 O O . VAL A 1 247 ? -9.464 3.159 7.777 1.00 98.00 247 VAL A O 1
ATOM 1928 N N . ALA A 1 248 ? -7.387 3.774 7.190 1.00 97.50 248 ALA A N 1
ATOM 1929 C CA . ALA A 1 248 ? -7.105 2.598 6.370 1.00 97.50 248 ALA A CA 1
ATOM 1930 C C . ALA A 1 248 ? -6.630 1.391 7.204 1.00 97.50 248 ALA A C 1
ATOM 1932 O O . ALA A 1 248 ? -5.487 0.932 7.106 1.00 97.50 248 ALA A O 1
ATOM 1933 N N . ILE A 1 249 ? -7.533 0.896 8.057 1.00 98.56 249 ILE A N 1
ATOM 1934 C CA . ILE A 1 249 ? -7.419 -0.365 8.804 1.00 98.56 249 ILE A CA 1
ATOM 1935 C C . ILE A 1 249 ? -8.552 -1.283 8.351 1.00 98.56 249 ILE A C 1
ATOM 1937 O O . ILE A 1 249 ? -9.688 -0.842 8.188 1.00 98.56 249 ILE A O 1
ATOM 1941 N N . ARG A 1 250 ? -8.257 -2.574 8.198 1.00 98.44 250 ARG A N 1
ATOM 1942 C CA . ARG A 1 250 ? -9.184 -3.606 7.733 1.00 98.44 250 ARG A CA 1
ATOM 1943 C C . ARG A 1 250 ? -9.154 -4.821 8.645 1.00 98.44 250 ARG A C 1
ATOM 1945 O O . ARG A 1 250 ? -8.134 -5.138 9.257 1.00 98.44 250 ARG A O 1
ATOM 1952 N N . LEU A 1 251 ? -10.265 -5.548 8.682 1.00 98.50 251 LEU A N 1
ATOM 1953 C CA . LEU A 1 251 ? -10.338 -6.867 9.302 1.00 98.50 251 LEU A CA 1
ATOM 1954 C C . LEU A 1 251 ? -10.584 -7.923 8.233 1.00 98.50 251 LEU A C 1
ATOM 1956 O O . LEU A 1 251 ? -11.637 -7.941 7.593 1.00 98.50 251 LEU A O 1
ATOM 1960 N N . ARG A 1 252 ? -9.634 -8.844 8.084 1.00 97.44 252 ARG A N 1
ATOM 1961 C CA . ARG A 1 252 ? -9.831 -10.056 7.291 1.00 97.44 252 ARG A CA 1
ATOM 1962 C C . ARG A 1 252 ? -10.510 -11.111 8.144 1.00 97.44 252 ARG A C 1
ATOM 1964 O O . ARG A 1 252 ? -10.075 -11.381 9.265 1.00 97.44 252 ARG A O 1
ATOM 1971 N N . THR A 1 253 ? -11.535 -11.744 7.592 1.00 97.25 253 THR A N 1
ATOM 1972 C CA . THR A 1 253 ? -12.324 -12.779 8.263 1.00 97.25 253 THR A CA 1
ATOM 1973 C C . THR A 1 253 ? -12.397 -14.061 7.445 1.00 97.25 253 THR A C 1
ATOM 1975 O O . THR A 1 253 ? -12.118 -14.040 6.248 1.00 97.25 253 THR A O 1
ATOM 1978 N N . SER A 1 254 ? -12.724 -15.174 8.100 1.00 95.75 254 SER A N 1
ATOM 1979 C CA . SER A 1 254 ? -12.994 -16.476 7.480 1.00 95.75 254 SER A CA 1
ATOM 1980 C C . SER A 1 254 ? -13.813 -17.350 8.427 1.00 95.75 254 SER A C 1
ATOM 1982 O O . SER A 1 254 ? -13.552 -17.354 9.631 1.00 95.75 254 SER A O 1
ATOM 1984 N N . ASP A 1 255 ? -14.764 -18.125 7.903 1.00 92.00 255 ASP A N 1
ATOM 1985 C CA . ASP A 1 255 ? -15.555 -19.076 8.712 1.00 92.00 255 ASP A CA 1
ATOM 1986 C C . ASP A 1 255 ? -14.823 -20.375 9.012 1.00 92.00 255 ASP A C 1
ATOM 1988 O O . ASP A 1 255 ? -15.218 -21.150 9.891 1.00 92.00 255 ASP A O 1
ATOM 1992 N N . ILE A 1 256 ? -13.753 -20.637 8.269 1.00 79.38 256 ILE A N 1
ATOM 1993 C CA . ILE A 1 256 ? -12.878 -21.755 8.564 1.00 79.38 256 ILE A CA 1
ATOM 1994 C C . ILE A 1 256 ? -12.258 -21.453 9.936 1.00 79.38 256 ILE A C 1
ATOM 1996 O O . ILE A 1 256 ? -12.001 -20.301 10.272 1.00 79.38 256 ILE A O 1
ATOM 2000 N N . THR A 1 257 ? -12.015 -22.468 10.761 1.00 67.25 257 THR A N 1
ATOM 2001 C CA . THR A 1 257 ? -11.345 -22.313 12.071 1.00 67.25 257 THR A CA 1
ATOM 2002 C C . THR A 1 257 ? -9.925 -22.870 12.076 1.00 67.25 257 THR A C 1
ATOM 2004 O O . THR A 1 257 ? -9.173 -22.666 13.025 1.00 67.25 257 THR A O 1
ATOM 2007 N N . ALA A 1 258 ? -9.537 -23.565 11.006 1.00 60.75 258 ALA A N 1
ATOM 2008 C CA . ALA A 1 258 ? -8.185 -24.064 10.810 1.00 60.75 258 ALA A CA 1
ATOM 2009 C C . ALA A 1 258 ? -7.220 -22.909 10.476 1.00 60.75 258 ALA A C 1
ATOM 2011 O O . ALA A 1 258 ? -7.630 -21.955 9.804 1.00 60.75 258 ALA A O 1
ATOM 2012 N N . PRO A 1 259 ? -5.952 -22.958 10.920 1.00 54.03 259 PRO A N 1
ATOM 2013 C CA . PRO A 1 259 ? -4.960 -21.972 10.508 1.00 54.03 259 PRO A CA 1
ATOM 2014 C C . PRO A 1 259 ? -4.833 -21.981 8.981 1.00 54.03 259 PRO A C 1
ATOM 2016 O O . PRO A 1 259 ? -4.805 -23.050 8.364 1.00 54.03 259 PRO A O 1
ATOM 2019 N N . THR A 1 260 ? -4.784 -20.795 8.373 1.00 51.50 260 THR A N 1
ATOM 2020 C CA . THR A 1 260 ? -4.416 -20.665 6.962 1.00 51.50 260 THR A CA 1
ATOM 2021 C C . THR A 1 260 ? -3.008 -21.245 6.820 1.00 51.50 260 THR A C 1
ATOM 2023 O O . THR A 1 260 ? -2.133 -20.843 7.593 1.00 51.50 260 THR A O 1
ATOM 2026 N N . PRO A 1 261 ? -2.765 -22.222 5.928 1.00 41.50 261 PRO A N 1
ATOM 2027 C CA . PRO A 1 261 ? -1.413 -22.708 5.706 1.00 41.50 261 PRO A CA 1
ATOM 2028 C C . PRO A 1 261 ? -0.539 -21.519 5.305 1.00 41.50 261 PRO A C 1
ATOM 2030 O O . PRO A 1 261 ? -0.857 -20.804 4.358 1.00 41.50 261 PRO A O 1
ATOM 2033 N N . THR A 1 262 ? 0.513 -21.274 6.079 1.00 44.00 262 THR A N 1
ATOM 2034 C CA . THR A 1 262 ? 1.501 -20.239 5.777 1.00 44.00 262 THR A CA 1
ATOM 2035 C C . THR A 1 262 ? 2.208 -20.616 4.468 1.00 44.00 262 THR A C 1
ATOM 2037 O O . THR A 1 262 ? 2.568 -21.793 4.332 1.00 44.00 262 THR A O 1
ATOM 2040 N N . PRO A 1 263 ? 2.378 -19.685 3.513 1.00 43.12 263 PRO A N 1
ATOM 2041 C CA . PRO A 1 263 ? 3.228 -19.917 2.350 1.00 43.12 263 PRO A CA 1
ATOM 2042 C C . PRO A 1 263 ? 4.696 -20.169 2.728 1.00 43.12 263 PRO A C 1
ATOM 2044 O O . PRO A 1 263 ? 5.158 -19.647 3.770 1.00 43.12 263 PRO A O 1
#

Radius of gyration: 22.62 Å; chains: 1; bounding box: 53×40×59 Å